Protein AF-A0A534KCG0-F1 (afdb_monomer)

Nearest PDB structures (foldseek):
  4yu5-assembly1_A  TM=6.514E-01  e=1.335E-07  Bacillus cereus biovar anthracis str. CI
  4yu5-assembly2_B  TM=6.508E-01  e=2.393E-07  Bacillus cereus biovar anthracis str. CI
  4yu6-assembly1_A  TM=6.504E-01  e=4.047E-07  Bacillus cereus biovar anthracis str. CI
  4yu6-assembly2_B  TM=6.531E-01  e=4.822E-07  Bacillus cereus biovar anthracis str. CI
  1umi-assembly1_A  TM=5.447E-01  e=2.642E-04  Mus musculus

Foldseek 3Di:
DDKDKDWADDDDPFQKTKIKIKDKAAFPRQLLLLALLCCQQAVDQFRFAQFPRGRHGQPHPNPQWQALSSLLSLVVVLCCQAAVPDPDFHQDAPQKGWHDDPPQCCDVVDRSVSSPVQKDPRHGDGSPRRDMIMGMDMTMIHGDDPDDDHDHRRVSSVQSSQRRLWGKAKDDFQNDQDDGPNSHHQKDCDQQKDKDWDQQDDPPRDPGGIWIDRDDPVVLWHDAQGKGKIKTASDPPPDDPDRFFDALQSFPFKKKKKKKAFDDPDPQKFKFKWKAWDDPSPDTDTFDQPPDSTDDHDDVSDMDMGMTGPNVQRSITMMIMMIIGHHRDDIDNGMIIHTMMMTGRD

Mean predicted aligned error: 8.35 Å

pLDDT: mean 83.17, std 14.71, range [37.91, 97.88]

Radius of gyration: 23.87 Å; Cα contacts (8 Å, |Δi|>4): 812; chains: 1; bounding box: 57×49×67 Å

Sequence (346 aa):
MVVTTDYELFGTSDLNGGGHVTWTLTGAKAADLRAKILHMFDEYPTIPRGFLFQGQLTAANQDGVLESVEGVRYTDLLENVLERPGGAEGTIAQYMELYPFDLREKNAADPGLGFERSTSGLANTNVSTSADVEIRFLFEANTTTRNARVSLSTLALAQSLHRLFSYDAIQSPTLTPSGPYPGSWPFLIEGGWHNITTNSCPPGAPSPCAVLWAGNDATGRYANNTVAATRTIADPAFATPAYIPFDLRFASDVWATFNYTGQVADAGDRLHLQIAHAPAFTDWTNLSFGASVDLSPTAPGVWSTATVNLSGYLGDRVRLRLNFTSNAAGSARGFYIRDFALHAPS

Structure (mmCIF, N/CA/C/O backbone):
data_AF-A0A534KCG0-F1
#
_entry.id   AF-A0A534KCG0-F1
#
loop_
_atom_site.group_PDB
_atom_site.id
_atom_site.type_symbol
_atom_site.label_atom_id
_atom_site.label_alt_id
_atom_site.label_comp_id
_atom_site.label_asym_id
_atom_site.label_entity_id
_atom_site.label_seq_id
_atom_site.pdbx_PDB_ins_code
_atom_site.Cartn_x
_atom_site.Cartn_y
_atom_site.Cartn_z
_atom_site.occupancy
_atom_site.B_iso_or_equiv
_atom_site.auth_seq_id
_atom_site.auth_comp_id
_atom_site.auth_asym_id
_atom_site.auth_atom_id
_atom_site.pdbx_PDB_model_num
ATOM 1 N N . MET A 1 1 ? -22.407 -3.214 9.705 1.00 79.94 1 MET A N 1
ATOM 2 C CA . MET A 1 1 ? -21.822 -2.048 10.383 1.00 79.94 1 MET A CA 1
ATOM 3 C C . MET A 1 1 ? -22.879 -0.985 10.445 1.00 79.94 1 MET A C 1
ATOM 5 O O . MET A 1 1 ? -23.400 -0.603 9.401 1.00 79.94 1 MET A O 1
ATOM 9 N N . VAL A 1 2 ? -23.181 -0.578 11.662 1.00 78.75 2 VAL A N 1
ATOM 10 C CA . VAL A 1 2 ? -24.026 0.557 11.990 1.00 78.75 2 VAL A CA 1
ATOM 11 C C . VAL A 1 2 ? -23.118 1.560 12.690 1.00 78.75 2 VAL A C 1
ATOM 13 O O . VAL A 1 2 ? -22.312 1.164 13.529 1.00 78.75 2 VAL A O 1
ATOM 16 N N . VAL A 1 3 ? -23.202 2.827 12.293 1.00 72.81 3 VAL A N 1
ATOM 17 C CA . VAL A 1 3 ? -22.533 3.929 12.990 1.00 72.81 3 VAL A CA 1
ATOM 18 C C . VAL A 1 3 ? -23.633 4.790 13.576 1.00 72.81 3 VAL A C 1
ATOM 20 O O . VAL A 1 3 ? -24.454 5.324 12.826 1.00 72.81 3 VAL A O 1
ATOM 23 N N . THR A 1 4 ? -23.671 4.886 14.897 1.00 73.50 4 THR A N 1
ATOM 24 C CA . THR A 1 4 ? -24.577 5.777 15.617 1.00 73.50 4 THR A CA 1
ATOM 25 C C . THR A 1 4 ? -23.770 6.898 16.237 1.00 73.50 4 THR A C 1
ATOM 27 O O . THR A 1 4 ? -22.718 6.666 16.826 1.00 73.50 4 THR A O 1
ATOM 30 N N . THR A 1 5 ? -24.266 8.116 16.092 1.00 65.81 5 THR A N 1
ATOM 31 C CA . THR A 1 5 ? -23.696 9.303 16.720 1.00 65.81 5 THR A CA 1
ATOM 32 C C . THR A 1 5 ? -24.809 10.031 17.432 1.00 65.81 5 THR A C 1
ATOM 34 O O . THR A 1 5 ? -25.850 10.273 16.810 1.00 65.81 5 THR A O 1
ATOM 37 N N . ASP A 1 6 ? -24.591 10.422 18.674 1.00 65.44 6 ASP A N 1
ATOM 38 C CA . ASP A 1 6 ? -25.364 11.494 19.276 1.00 65.44 6 ASP A CA 1
ATOM 39 C C . ASP A 1 6 ? -24.510 12.763 19.358 1.00 65.44 6 ASP A C 1
ATOM 41 O O . ASP A 1 6 ? -23.284 12.749 19.232 1.00 65.44 6 ASP A O 1
ATOM 45 N N . TYR A 1 7 ? -25.194 13.891 19.462 1.00 56.88 7 TYR A N 1
ATOM 46 C CA . TYR A 1 7 ? -24.554 15.176 19.656 1.00 56.88 7 TYR A CA 1
ATOM 47 C C . TYR A 1 7 ? -25.362 15.944 20.686 1.00 56.88 7 TYR A C 1
ATOM 49 O O . TYR A 1 7 ? -26.549 16.219 20.486 1.00 56.88 7 TYR A O 1
ATOM 57 N N . GLU A 1 8 ? -24.704 16.272 21.786 1.00 58.03 8 GLU A N 1
ATOM 58 C CA . GLU A 1 8 ? -25.230 17.079 22.867 1.00 58.03 8 GLU A CA 1
ATOM 59 C C . GLU A 1 8 ? -24.631 18.487 22.762 1.00 58.03 8 GLU A C 1
ATOM 61 O O . GLU A 1 8 ? -23.435 18.717 22.951 1.00 58.03 8 GLU A O 1
ATOM 66 N N . LEU A 1 9 ? -25.485 19.457 22.429 1.00 53.88 9 LEU A N 1
ATOM 67 C CA . LEU A 1 9 ? -25.125 20.873 22.427 1.00 53.88 9 LEU A CA 1
ATOM 68 C C . LEU A 1 9 ? -25.026 21.383 23.865 1.00 53.88 9 LEU A C 1
ATOM 70 O O . LEU A 1 9 ? -26.029 21.410 24.587 1.00 53.88 9 LEU A O 1
ATOM 74 N N . PHE A 1 10 ? -23.852 21.873 24.259 1.00 51.41 10 PHE A N 1
ATOM 75 C CA . PHE A 1 10 ? -23.677 22.547 25.540 1.00 51.41 10 PHE A CA 1
ATOM 76 C C . PHE A 1 10 ? -23.929 24.053 25.374 1.00 51.41 10 PHE A C 1
ATOM 78 O O . PHE A 1 10 ? -23.010 24.856 25.264 1.00 51.41 10 PHE A O 1
ATOM 85 N N . GLY A 1 11 ? -25.206 24.448 25.388 1.00 44.19 11 GLY A N 1
ATOM 86 C CA . GLY A 1 11 ? -25.622 25.852 25.520 1.00 44.19 11 GLY A CA 1
ATOM 87 C C . GLY A 1 11 ? -26.381 26.434 24.323 1.00 44.19 11 GLY A C 1
ATOM 88 O O . GLY A 1 11 ? -26.399 25.893 23.225 1.00 44.19 11 GLY A O 1
ATOM 89 N N . THR A 1 12 ? -27.066 27.557 24.555 1.00 44.19 12 THR A N 1
ATOM 90 C CA . THR A 1 12 ? -27.898 28.254 23.553 1.00 44.19 12 THR A CA 1
ATOM 91 C C . THR A 1 12 ? -27.138 29.322 22.758 1.00 44.19 12 THR A C 1
ATOM 93 O O . THR A 1 12 ? -27.709 29.903 21.834 1.00 44.19 12 THR A O 1
ATOM 96 N N . SER A 1 13 ? -25.875 29.599 23.108 1.00 47.66 13 SER A N 1
ATOM 97 C CA . SER A 1 13 ? -25.051 30.666 22.518 1.00 47.66 13 SER A CA 1
ATOM 98 C C . SER A 1 13 ? -23.734 30.200 21.893 1.00 47.66 13 SER A C 1
ATOM 100 O O . SER A 1 13 ? -23.220 30.913 21.035 1.00 47.66 13 SER A O 1
ATOM 102 N N . ASP A 1 14 ? -23.223 29.027 22.275 1.00 53.22 14 ASP A N 1
ATOM 103 C CA . ASP A 1 14 ? -21.957 28.481 21.780 1.00 53.22 14 ASP A CA 1
ATOM 104 C C . ASP A 1 14 ? -22.217 27.213 20.957 1.00 53.22 14 ASP A C 1
ATOM 106 O O . ASP A 1 14 ? -23.023 26.367 21.332 1.00 53.22 14 ASP A O 1
ATOM 110 N N . LEU A 1 15 ? -21.533 27.081 19.817 1.00 54.88 15 LEU A N 1
ATOM 111 C CA . LEU A 1 15 ? -21.606 25.906 18.933 1.00 54.88 15 LEU A CA 1
ATOM 112 C C . LEU A 1 15 ? -20.619 24.803 19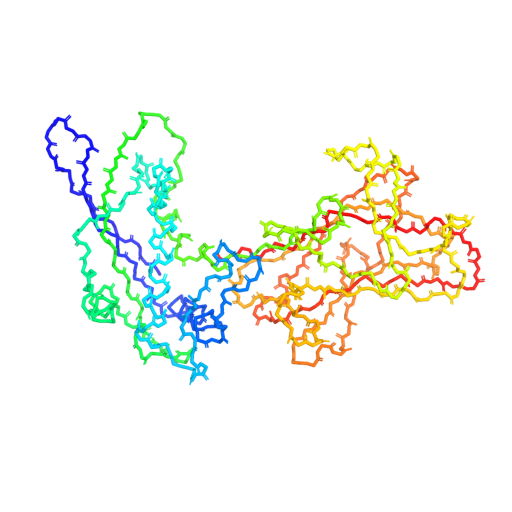.360 1.00 54.88 15 LEU A C 1
ATOM 114 O O . LEU A 1 15 ? -20.213 23.970 18.551 1.00 54.88 15 LEU A O 1
ATOM 118 N N . ASN A 1 16 ? -20.225 24.836 20.632 1.00 63.69 16 ASN A N 1
ATOM 119 C CA . ASN A 1 16 ? -19.383 23.835 21.261 1.00 63.69 16 ASN A CA 1
ATOM 120 C C . ASN A 1 16 ? -20.300 22.795 21.908 1.00 63.69 16 ASN A C 1
ATOM 122 O O . ASN A 1 16 ? -21.212 23.126 22.668 1.00 63.69 16 ASN A O 1
ATOM 126 N N . GLY A 1 17 ? -20.074 21.533 21.581 1.00 68.12 17 GLY A N 1
ATOM 127 C CA . GLY A 1 17 ? -20.836 20.415 22.119 1.00 68.12 17 GLY A CA 1
ATOM 128 C C . GLY A 1 17 ? -19.936 19.226 22.390 1.00 68.12 17 GLY A C 1
ATOM 129 O O . GLY A 1 17 ? -18.749 19.245 22.070 1.00 68.12 17 GLY A O 1
ATOM 130 N N . GLY A 1 18 ? -20.519 18.187 22.961 1.00 73.44 18 GLY A N 1
ATOM 131 C CA . GLY A 1 18 ? -19.892 16.880 23.068 1.00 73.44 18 GLY A CA 1
ATOM 132 C C . GLY A 1 18 ? -20.811 15.820 22.497 1.00 73.44 18 GLY A C 1
ATOM 133 O O . GLY A 1 18 ? -21.974 16.076 22.196 1.00 73.44 18 GLY A O 1
ATOM 134 N N . GLY A 1 19 ? -20.296 14.623 22.312 1.00 75.69 19 GLY A N 1
ATOM 135 C CA . GLY A 1 19 ? -21.110 13.515 21.855 1.00 75.69 19 GLY A CA 1
ATOM 136 C C . GLY A 1 19 ? -20.382 12.202 21.990 1.00 75.69 19 GLY A C 1
ATOM 137 O O . GLY A 1 19 ? -19.209 12.144 22.373 1.00 75.69 19 GLY A O 1
ATOM 138 N N . HIS A 1 20 ? -21.095 11.144 21.650 1.00 79.00 20 HIS A N 1
ATOM 139 C CA . HIS A 1 20 ? -20.546 9.826 21.478 1.00 79.00 20 HIS A CA 1
ATOM 140 C C . HIS A 1 20 ? -20.737 9.358 20.043 1.00 79.00 20 HIS A C 1
ATOM 142 O O . HIS A 1 20 ? -21.737 9.610 19.369 1.00 79.00 20 HIS A O 1
ATOM 148 N N . VAL A 1 21 ? -19.760 8.600 19.576 1.00 81.31 21 VAL A N 1
ATOM 149 C CA . VAL A 1 21 ? -19.874 7.788 18.377 1.00 81.31 21 VAL A CA 1
ATOM 150 C C . VAL A 1 21 ? -19.713 6.335 18.786 1.00 81.31 21 VAL A C 1
ATOM 152 O O . VAL A 1 21 ? -18.786 5.966 19.504 1.00 81.31 21 VAL A O 1
ATOM 155 N N . THR A 1 22 ? -20.659 5.513 18.352 1.00 85.25 22 THR A N 1
ATOM 156 C CA . THR A 1 22 ? -20.621 4.066 18.525 1.00 85.25 22 THR A CA 1
ATOM 157 C C . THR A 1 22 ? -20.595 3.404 17.160 1.00 85.25 22 THR A C 1
ATOM 159 O O . THR A 1 22 ? -21.444 3.655 16.300 1.00 85.25 22 THR A O 1
ATOM 162 N N . TRP A 1 23 ? -19.612 2.535 16.967 1.00 89.69 23 TRP A N 1
ATOM 163 C CA . TRP A 1 23 ? -19.545 1.640 15.826 1.00 89.69 23 TRP A CA 1
ATOM 164 C C . TRP A 1 23 ? -19.932 0.244 16.269 1.00 89.69 23 TRP A C 1
ATOM 166 O O . TRP A 1 23 ? -19.260 -0.335 17.114 1.00 89.69 23 TRP A O 1
ATOM 176 N N . THR A 1 24 ? -20.958 -0.318 15.638 1.00 91.56 24 THR A N 1
ATOM 177 C CA . THR A 1 24 ? -21.351 -1.716 15.827 1.00 91.56 24 THR A CA 1
ATOM 178 C C . THR A 1 24 ? -21.098 -2.476 14.528 1.00 91.56 24 THR A C 1
ATOM 180 O O . THR A 1 24 ? -21.757 -2.254 13.501 1.00 91.56 24 THR A O 1
ATOM 183 N N . LEU A 1 25 ? -20.116 -3.375 14.538 1.00 93.31 25 LEU A N 1
ATOM 184 C CA . LEU A 1 25 ? -19.751 -4.241 13.423 1.00 93.31 25 LEU A CA 1
ATOM 185 C C . LEU A 1 25 ? -20.196 -5.668 13.729 1.00 93.31 25 LEU A C 1
ATOM 187 O O . LEU A 1 25 ? -20.050 -6.149 14.844 1.00 93.31 25 LEU A O 1
ATOM 191 N N . THR A 1 26 ? -20.708 -6.355 12.711 1.00 93.69 26 THR A N 1
ATOM 192 C CA . THR A 1 26 ? -21.215 -7.722 12.843 1.00 93.69 26 THR A CA 1
ATOM 193 C C . THR A 1 26 ? -20.671 -8.610 11.732 1.00 93.69 26 THR A C 1
ATOM 195 O O . THR A 1 26 ? -20.301 -8.120 10.651 1.00 93.69 26 THR A O 1
ATOM 198 N N . GLY A 1 27 ? -20.605 -9.917 11.997 1.00 93.62 27 GLY A N 1
ATOM 199 C CA . GLY A 1 27 ? -20.173 -10.932 11.032 1.00 93.62 27 GLY A CA 1
ATOM 200 C C . GLY A 1 27 ? -18.822 -10.615 10.379 1.00 93.62 27 GLY A C 1
ATOM 201 O O . GLY A 1 27 ? -17.848 -10.297 11.058 1.00 93.62 27 GLY A O 1
ATOM 202 N N . ALA A 1 28 ? -18.766 -10.653 9.043 1.00 92.00 28 ALA A N 1
ATOM 203 C CA . ALA A 1 28 ? -17.527 -10.454 8.283 1.00 92.00 28 ALA A CA 1
ATOM 204 C C . ALA A 1 28 ? -16.848 -9.094 8.531 1.00 92.00 28 ALA A C 1
ATOM 206 O O . ALA A 1 28 ? -15.630 -9.008 8.465 1.00 92.00 28 ALA A O 1
ATOM 207 N N . LYS A 1 29 ? -17.609 -8.038 8.854 1.00 91.88 29 LYS A N 1
ATOM 208 C CA . LYS A 1 29 ? -17.031 -6.711 9.137 1.00 91.88 29 LYS A CA 1
ATOM 209 C C . LYS A 1 29 ? -16.344 -6.662 10.503 1.00 91.88 29 LYS A C 1
ATOM 211 O O . LYS A 1 29 ? -15.319 -6.009 10.643 1.00 91.88 29 LYS A O 1
ATOM 216 N N . ALA A 1 30 ? -16.908 -7.356 11.494 1.00 93.94 30 ALA A N 1
ATOM 217 C CA . ALA A 1 30 ? -16.276 -7.516 12.802 1.00 93.94 30 ALA A CA 1
ATOM 218 C C . ALA A 1 30 ? -15.000 -8.361 12.687 1.00 93.94 30 ALA A C 1
ATOM 220 O O . ALA A 1 30 ? -13.969 -7.997 13.244 1.00 93.94 30 ALA A O 1
ATOM 221 N N . ALA A 1 31 ? -15.064 -9.450 11.912 1.00 93.81 31 ALA A N 1
ATOM 222 C CA . ALA A 1 31 ? -13.912 -10.302 11.638 1.00 93.81 31 ALA A CA 1
ATOM 223 C C . ALA A 1 31 ? -12.785 -9.548 10.906 1.00 93.81 31 ALA A C 1
ATOM 225 O O . ALA A 1 31 ? -11.640 -9.643 11.332 1.00 93.81 31 ALA A O 1
ATOM 226 N N . ASP A 1 32 ? -13.106 -8.761 9.870 1.00 93.06 32 ASP A N 1
ATOM 227 C CA . ASP A 1 32 ? -12.130 -7.947 9.127 1.00 93.06 32 ASP A CA 1
ATOM 228 C C . ASP A 1 32 ? -11.422 -6.931 10.030 1.00 93.06 32 ASP A C 1
ATOM 230 O O . ASP A 1 32 ? -10.194 -6.900 10.084 1.00 93.06 32 ASP A O 1
ATOM 234 N N . LEU A 1 33 ? -12.183 -6.139 10.796 1.00 94.06 33 LEU A N 1
ATOM 235 C CA . LEU A 1 33 ? -11.591 -5.147 11.691 1.00 94.06 33 LEU A CA 1
ATOM 236 C C . LEU A 1 33 ? -10.700 -5.809 12.749 1.00 94.06 33 LEU A C 1
ATOM 238 O O . LEU A 1 33 ? -9.575 -5.365 12.960 1.00 94.06 33 LEU A O 1
ATOM 242 N N . ARG A 1 34 ? -11.168 -6.895 13.376 1.00 94.88 34 ARG A N 1
ATOM 243 C CA . ARG A 1 34 ? -10.378 -7.637 14.365 1.00 94.88 34 ARG A CA 1
ATOM 244 C C . ARG A 1 34 ? -9.096 -8.196 13.759 1.00 94.88 34 ARG A C 1
ATOM 246 O O . ARG A 1 34 ? -8.044 -8.062 14.371 1.00 94.88 34 ARG A O 1
ATOM 253 N N . ALA A 1 35 ? -9.171 -8.785 12.565 1.00 94.38 35 ALA A N 1
ATOM 254 C CA . ALA A 1 35 ? -8.000 -9.305 11.872 1.00 94.38 35 ALA A CA 1
ATOM 255 C C . ALA A 1 35 ? -6.992 -8.191 11.568 1.00 94.38 35 ALA A C 1
ATOM 257 O O . ALA A 1 35 ? -5.809 -8.366 11.831 1.00 94.38 35 ALA A O 1
ATOM 258 N N . LYS A 1 36 ? -7.443 -7.019 11.104 1.00 95.31 36 LYS A N 1
ATOM 259 C CA . LYS A 1 36 ? -6.570 -5.854 10.886 1.00 95.31 36 LYS A CA 1
ATOM 260 C C . LYS A 1 36 ? -5.925 -5.366 12.184 1.00 95.31 36 LYS A C 1
ATOM 262 O O . LYS A 1 36 ? -4.725 -5.110 12.201 1.00 95.31 36 LYS A O 1
ATOM 267 N N . ILE A 1 37 ? -6.682 -5.263 13.278 1.00 95.38 37 ILE A N 1
ATOM 268 C CA . ILE A 1 37 ? -6.119 -4.856 14.573 1.00 95.38 37 ILE A CA 1
ATOM 269 C C . ILE A 1 37 ? -5.074 -5.878 15.027 1.00 95.38 37 ILE A C 1
ATOM 271 O O . ILE A 1 37 ? -3.940 -5.500 15.282 1.00 95.38 37 ILE A O 1
ATOM 275 N N . LEU A 1 38 ? -5.405 -7.166 15.045 1.00 94.88 38 LEU A N 1
ATOM 276 C CA . LEU A 1 38 ? -4.485 -8.219 15.473 1.00 94.88 38 LEU A CA 1
ATOM 277 C C . LEU A 1 38 ? -3.230 -8.264 14.585 1.00 94.88 38 LEU A C 1
ATOM 279 O O . LEU A 1 38 ? -2.114 -8.144 15.074 1.00 94.88 38 LEU A O 1
ATOM 283 N N . HIS A 1 39 ? -3.384 -8.311 13.261 1.00 93.06 39 HIS A N 1
ATOM 284 C CA . HIS A 1 39 ? -2.240 -8.335 12.347 1.00 93.06 39 HIS A CA 1
ATOM 285 C C . HIS A 1 39 ? -1.332 -7.109 12.478 1.00 93.06 39 HIS A C 1
ATOM 287 O O . HIS A 1 39 ? -0.143 -7.226 12.205 1.00 93.06 39 HIS A O 1
ATOM 293 N N . MET A 1 40 ? -1.858 -5.937 12.847 1.00 93.56 40 MET A N 1
ATOM 294 C CA . MET A 1 40 ? -1.040 -4.740 13.052 1.00 93.56 40 MET A CA 1
ATOM 295 C C . MET A 1 40 ? -0.421 -4.697 14.449 1.00 93.56 40 MET A C 1
ATOM 297 O O . MET A 1 40 ? 0.755 -4.366 14.571 1.00 93.56 40 MET A O 1
ATOM 301 N N . PHE A 1 41 ? -1.207 -4.982 15.488 1.00 94.06 41 PHE A N 1
ATOM 302 C CA . PHE A 1 41 ? -0.839 -4.678 16.867 1.00 94.06 41 PHE A CA 1
ATOM 303 C C . PHE A 1 41 ? -0.256 -5.860 17.647 1.00 94.06 41 PHE A C 1
ATOM 305 O O . PHE A 1 41 ? 0.526 -5.601 18.553 1.00 94.06 41 PHE A O 1
ATOM 312 N N . ASP A 1 42 ? -0.547 -7.100 17.246 1.00 92.69 42 ASP A N 1
ATOM 313 C CA . ASP A 1 42 ? 0.017 -8.331 17.826 1.00 92.69 42 ASP A CA 1
ATOM 314 C C . ASP A 1 42 ? 1.223 -8.856 17.016 1.00 92.69 42 ASP A C 1
ATOM 316 O O . ASP A 1 42 ? 2.227 -9.280 17.582 1.00 92.69 42 ASP A O 1
ATOM 320 N N . GLU A 1 43 ? 1.213 -8.771 15.675 1.00 90.06 43 GLU A N 1
ATOM 321 C CA . GLU A 1 43 ? 2.332 -9.314 14.877 1.00 90.06 43 GLU A CA 1
ATOM 322 C C . GLU A 1 43 ? 3.548 -8.374 14.783 1.00 90.06 43 GLU A C 1
ATOM 324 O O . GLU A 1 43 ? 4.702 -8.825 14.812 1.00 90.06 43 GLU A O 1
ATOM 329 N N . TYR A 1 44 ? 3.318 -7.068 14.607 1.00 89.00 44 TYR A N 1
ATOM 330 C CA . TYR A 1 44 ? 4.389 -6.098 14.374 1.00 89.00 44 TYR A CA 1
ATOM 331 C C . TYR A 1 44 ? 4.765 -5.389 15.667 1.00 89.00 44 TYR A C 1
ATOM 333 O O . TYR A 1 44 ? 3.886 -4.752 16.215 1.00 89.00 44 TYR A O 1
ATOM 341 N N . PRO A 1 45 ? 6.038 -5.353 16.109 1.00 87.50 45 PRO A N 1
ATOM 342 C CA . PRO A 1 45 ? 6.464 -4.595 17.302 1.00 87.50 45 PRO A CA 1
ATOM 343 C C . PRO A 1 45 ? 6.369 -3.071 17.145 1.00 87.50 45 PRO A C 1
ATOM 345 O O . PRO A 1 45 ? 6.250 -2.328 18.122 1.00 87.50 45 PRO A O 1
ATOM 348 N N . THR A 1 46 ? 6.428 -2.598 15.903 1.00 87.56 46 THR A N 1
ATOM 349 C CA . THR A 1 46 ? 6.224 -1.202 15.521 1.00 87.56 46 THR A CA 1
ATOM 350 C C . THR A 1 46 ? 5.432 -1.155 14.229 1.00 87.56 46 THR A C 1
ATOM 352 O O . THR A 1 46 ? 5.698 -1.962 13.336 1.00 87.56 46 THR A O 1
ATOM 355 N N . ILE A 1 47 ? 4.550 -0.168 14.082 1.00 87.56 47 ILE A N 1
ATOM 356 C CA . ILE A 1 47 ? 3.784 0.037 12.851 1.00 87.56 47 ILE A CA 1
ATOM 357 C C . ILE A 1 47 ? 4.755 0.176 11.663 1.00 87.56 47 ILE A C 1
ATOM 359 O O . ILE A 1 47 ? 5.627 1.055 11.702 1.00 87.56 47 ILE A O 1
ATOM 363 N N . PRO A 1 48 ? 4.642 -0.662 10.614 1.00 82.12 48 PRO A N 1
ATOM 364 C CA . PRO A 1 48 ? 5.572 -0.636 9.489 1.00 82.12 48 PRO A CA 1
ATOM 365 C C . PRO A 1 48 ? 5.557 0.692 8.725 1.00 82.12 48 PRO A C 1
ATOM 367 O O . PRO A 1 48 ? 4.579 1.444 8.750 1.00 82.12 48 PRO A O 1
ATOM 370 N N . ARG A 1 49 ? 6.635 0.979 7.986 1.00 79.06 49 ARG A N 1
ATOM 371 C CA . ARG A 1 49 ? 6.656 2.125 7.065 1.00 79.06 49 ARG A CA 1
ATOM 372 C C . ARG A 1 49 ? 5.592 1.999 5.988 1.00 79.06 49 ARG A C 1
ATOM 374 O O . ARG A 1 49 ? 5.400 0.920 5.441 1.00 79.06 49 ARG A O 1
ATOM 381 N N . GLY A 1 50 ? 4.984 3.131 5.647 1.00 77.44 50 GLY A N 1
ATOM 382 C CA . GLY A 1 50 ? 3.912 3.239 4.656 1.00 77.44 50 GLY A CA 1
ATOM 383 C C . GLY A 1 50 ? 2.505 3.295 5.252 1.00 77.44 50 GLY A C 1
ATOM 384 O O . GLY A 1 50 ? 1.570 3.699 4.570 1.00 77.44 50 GLY A O 1
ATOM 385 N N . PHE A 1 51 ? 2.353 2.988 6.541 1.00 85.31 51 PHE A N 1
ATOM 386 C CA . PHE A 1 51 ? 1.125 3.261 7.289 1.00 85.31 51 PHE A CA 1
ATOM 387 C C . PHE A 1 51 ? 1.160 4.652 7.939 1.00 85.31 51 PHE A C 1
ATOM 389 O O . PHE A 1 51 ? 2.229 5.206 8.214 1.00 85.31 51 PHE A O 1
ATOM 396 N N . LEU A 1 52 ? -0.020 5.199 8.248 1.00 84.44 52 LEU A N 1
ATOM 397 C CA . LEU A 1 52 ? -0.195 6.558 8.782 1.00 84.44 52 LEU A CA 1
ATOM 398 C C . LEU A 1 52 ? 0.640 6.847 10.045 1.00 84.44 52 LEU A C 1
ATOM 400 O O . LEU A 1 52 ? 1.209 7.928 10.178 1.00 84.44 52 LEU A O 1
ATOM 404 N N . PHE A 1 53 ? 0.727 5.879 10.960 1.00 86.25 53 PHE A N 1
ATOM 405 C CA . PHE A 1 53 ? 1.422 6.005 12.248 1.00 86.25 53 PHE A CA 1
ATOM 406 C C . PHE A 1 53 ? 2.717 5.193 12.306 1.00 86.25 53 PHE A C 1
ATOM 408 O O . PHE A 1 53 ? 3.099 4.683 13.357 1.00 86.25 53 PHE A O 1
ATOM 415 N N . GLN A 1 54 ? 3.390 5.043 11.170 1.00 83.69 54 GLN A N 1
ATOM 416 C CA . GLN A 1 54 ? 4.642 4.302 11.078 1.00 83.69 54 GLN A CA 1
ATOM 417 C C . GLN A 1 54 ? 5.663 4.630 12.187 1.00 83.69 54 GLN A C 1
ATOM 419 O O . GLN A 1 54 ? 5.855 5.784 12.576 1.00 83.69 54 GLN A O 1
ATOM 424 N N . GLY A 1 55 ? 6.353 3.600 12.675 1.00 82.00 55 GLY A N 1
ATOM 425 C CA . GLY A 1 55 ? 7.347 3.686 13.746 1.00 82.00 55 GLY A CA 1
ATOM 426 C C . GLY A 1 55 ? 6.769 3.763 15.163 1.00 82.00 55 GLY A C 1
ATOM 427 O O . GLY A 1 55 ? 7.535 3.638 16.117 1.00 82.00 55 GLY A O 1
ATOM 428 N N . GLN A 1 56 ? 5.453 3.932 15.330 1.00 87.75 56 GLN A N 1
ATOM 429 C CA . GLN A 1 56 ? 4.813 3.844 16.645 1.00 87.75 56 GLN A CA 1
ATOM 430 C C . GLN A 1 56 ? 4.844 2.408 17.173 1.00 87.75 56 GLN A C 1
ATOM 432 O O . GLN A 1 56 ? 4.698 1.457 16.407 1.00 87.75 56 GLN A O 1
ATOM 437 N N . LEU A 1 57 ? 5.021 2.259 18.486 1.00 90.00 57 LEU A N 1
ATOM 438 C CA . LEU A 1 57 ? 4.980 0.964 19.165 1.00 90.00 57 LEU A CA 1
ATOM 439 C C . LEU A 1 57 ? 3.541 0.448 19.256 1.00 90.00 57 LEU A C 1
ATOM 441 O O . LEU A 1 57 ? 2.612 1.204 19.532 1.00 90.00 57 LEU A O 1
ATOM 445 N N . THR A 1 58 ? 3.385 -0.855 19.085 1.00 89.19 58 THR A N 1
ATOM 446 C CA . THR A 1 58 ? 2.090 -1.557 19.052 1.00 89.19 58 THR A CA 1
ATOM 447 C C . THR A 1 58 ? 1.803 -2.387 20.300 1.00 89.19 58 THR A C 1
ATOM 449 O O . THR A 1 58 ? 0.657 -2.756 20.516 1.00 89.19 58 THR A O 1
ATOM 452 N N . ALA A 1 59 ? 2.829 -2.624 21.126 1.00 88.69 59 ALA A N 1
ATOM 453 C CA . ALA A 1 59 ? 2.819 -3.563 22.251 1.00 88.69 59 ALA A CA 1
ATOM 454 C C . ALA A 1 59 ? 2.703 -5.056 21.876 1.00 88.69 59 ALA A C 1
ATOM 456 O O . ALA A 1 59 ? 2.470 -5.860 22.769 1.00 88.69 59 ALA A O 1
ATOM 457 N N . ALA A 1 60 ? 2.959 -5.401 20.611 1.00 89.06 60 ALA A N 1
ATOM 458 C CA . ALA A 1 60 ? 2.949 -6.769 20.096 1.00 89.06 60 ALA A CA 1
ATOM 459 C C . ALA A 1 60 ? 3.690 -7.783 20.971 1.00 89.06 60 ALA A C 1
ATOM 461 O O . ALA A 1 60 ? 4.868 -7.584 21.307 1.00 89.06 60 ALA A O 1
ATOM 462 N N . ASN A 1 61 ? 3.024 -8.905 21.238 1.00 91.00 61 ASN A N 1
ATOM 463 C CA . ASN A 1 61 ? 3.594 -10.054 21.935 1.00 91.00 61 ASN A CA 1
ATOM 464 C C . ASN A 1 61 ? 3.639 -11.339 21.062 1.00 91.00 61 ASN A C 1
ATOM 466 O O . ASN A 1 61 ? 4.375 -12.268 21.407 1.00 91.00 61 ASN A O 1
ATOM 470 N N . GLN A 1 62 ? 2.965 -11.340 19.902 1.00 92.31 62 GLN A N 1
ATOM 471 C CA . GLN A 1 62 ? 2.904 -12.415 18.903 1.00 92.31 62 GLN A CA 1
ATOM 472 C C . GLN A 1 62 ? 2.243 -13.710 19.396 1.00 92.31 62 GLN A C 1
ATOM 474 O O . GLN A 1 62 ? 2.618 -14.805 18.957 1.00 92.31 62 GLN A O 1
ATOM 479 N N . ASP A 1 63 ? 1.277 -13.617 20.305 1.00 94.00 63 ASP A N 1
ATOM 480 C CA . ASP A 1 63 ? 0.554 -14.776 20.833 1.00 94.00 63 ASP A CA 1
ATOM 481 C C . ASP A 1 63 ? -0.719 -15.127 20.034 1.00 94.00 63 ASP A C 1
ATOM 483 O O . ASP A 1 63 ? -1.307 -16.199 20.232 1.00 94.00 63 ASP A O 1
ATOM 487 N N . GLY A 1 64 ? -1.104 -14.282 19.070 1.00 93.69 64 GLY A N 1
ATOM 488 C CA . GLY A 1 64 ? -2.276 -14.485 18.222 1.00 93.69 64 GLY A CA 1
ATOM 489 C C . GLY A 1 64 ? -3.604 -14.152 18.905 1.00 93.69 64 GLY A C 1
ATOM 490 O O . GLY A 1 64 ? -4.663 -14.569 18.412 1.00 93.69 64 GLY A O 1
ATOM 491 N N . VAL A 1 65 ? -3.572 -13.431 20.023 1.00 95.38 65 VAL A N 1
ATOM 492 C CA . VAL A 1 65 ? -4.720 -12.955 20.790 1.00 95.38 65 VAL A CA 1
ATOM 493 C C . VAL A 1 65 ? -4.585 -11.447 20.978 1.00 95.38 65 VAL A C 1
ATOM 495 O O . VAL A 1 65 ? -3.582 -10.954 21.451 1.00 95.38 65 VAL A O 1
ATOM 498 N N . LEU A 1 66 ? -5.640 -10.704 20.649 1.00 93.75 66 LEU A N 1
ATOM 499 C CA . LEU A 1 66 ? -5.694 -9.265 20.865 1.00 93.75 66 LEU A CA 1
ATOM 500 C C . LEU A 1 66 ? -5.838 -8.966 22.361 1.00 93.75 66 LEU A C 1
ATOM 502 O O . LEU A 1 66 ? -6.953 -8.970 22.901 1.00 93.75 66 LEU A O 1
ATOM 506 N N . GLU A 1 67 ? -4.722 -8.703 23.030 1.00 92.06 67 GLU A N 1
ATOM 507 C CA . GLU A 1 67 ? -4.711 -8.316 24.437 1.00 92.06 67 GLU A CA 1
ATOM 508 C C . GLU A 1 67 ? -5.208 -6.875 24.619 1.00 92.06 67 GLU A C 1
ATOM 510 O O . GLU A 1 67 ? -5.116 -6.023 23.730 1.00 92.06 67 GLU A O 1
ATOM 515 N N . SER A 1 68 ? -5.708 -6.556 25.816 1.00 89.69 68 SER A N 1
ATOM 516 C CA . SER A 1 68 ? -6.213 -5.211 26.117 1.00 89.69 68 SER A CA 1
ATOM 517 C C . SER A 1 68 ? -5.135 -4.133 25.919 1.00 89.69 68 SER A C 1
ATOM 519 O O . SER A 1 68 ? -5.457 -3.024 25.510 1.00 89.69 68 SER A O 1
ATOM 521 N N . VAL A 1 69 ? -3.849 -4.442 26.132 1.00 89.12 69 VAL A N 1
ATOM 522 C CA . VAL A 1 69 ? -2.742 -3.485 25.928 1.00 89.12 69 VAL A CA 1
ATOM 523 C C . VAL A 1 69 ? -2.530 -3.150 24.445 1.00 89.12 69 VAL A C 1
ATOM 525 O O . VAL A 1 69 ? -2.316 -1.986 24.104 1.00 89.12 69 VAL A O 1
ATOM 528 N N . GLU A 1 70 ? -2.625 -4.137 23.559 1.00 92.12 70 GLU A N 1
ATOM 529 C CA . GLU A 1 70 ? -2.542 -3.956 22.103 1.00 92.12 70 GLU A CA 1
ATOM 530 C C . GLU A 1 70 ? -3.781 -3.215 21.580 1.00 92.12 70 GLU A C 1
ATOM 532 O O . GLU A 1 70 ? -3.682 -2.271 20.790 1.00 92.12 70 GLU A O 1
ATOM 537 N N . GLY A 1 71 ? -4.955 -3.574 22.107 1.00 90.12 71 GLY A N 1
ATOM 538 C CA . GLY A 1 71 ? -6.219 -2.889 21.853 1.00 90.12 71 GLY A CA 1
ATOM 539 C C . GLY A 1 71 ? -6.188 -1.407 22.237 1.00 90.12 71 GLY A C 1
ATOM 540 O O . GLY A 1 71 ? -6.615 -0.565 21.444 1.00 90.12 71 GLY A O 1
ATOM 541 N N . VAL A 1 72 ? -5.602 -1.071 23.395 1.00 90.00 72 VAL A N 1
ATOM 542 C CA . VAL A 1 72 ? -5.382 0.321 23.831 1.00 90.00 72 VAL A CA 1
ATOM 543 C C . VAL A 1 72 ? -4.576 1.096 22.790 1.00 90.00 72 VAL A C 1
ATOM 545 O O . VAL A 1 72 ? -4.956 2.214 22.440 1.00 90.00 72 VAL A O 1
ATOM 548 N N . ARG A 1 73 ? -3.497 0.509 22.247 1.00 90.75 73 ARG A N 1
ATOM 549 C CA . ARG A 1 73 ? -2.667 1.162 21.217 1.00 90.75 73 ARG A CA 1
ATOM 550 C C . ARG A 1 73 ? -3.453 1.454 19.951 1.00 90.75 73 ARG A C 1
ATOM 552 O O . ARG A 1 73 ? -3.314 2.543 19.395 1.00 90.75 73 ARG A O 1
ATOM 559 N N . TYR A 1 74 ? -4.301 0.526 19.520 1.00 92.50 74 TYR A N 1
ATOM 560 C CA . TYR A 1 74 ? -5.210 0.774 18.407 1.00 92.50 74 TYR A CA 1
ATOM 561 C C . TYR A 1 74 ? -6.161 1.937 18.705 1.00 92.50 74 TYR A C 1
ATOM 563 O O . TYR A 1 74 ? -6.256 2.865 17.900 1.00 92.50 74 TYR A O 1
ATOM 571 N N . THR A 1 75 ? -6.829 1.926 19.862 1.00 88.88 75 THR A N 1
ATOM 572 C CA . THR A 1 75 ? -7.792 2.976 20.215 1.00 88.88 75 THR A CA 1
ATOM 573 C C . THR A 1 75 ? -7.140 4.347 20.382 1.00 88.88 75 THR A C 1
ATOM 575 O O . THR A 1 75 ? -7.690 5.317 19.875 1.00 88.88 75 THR A O 1
ATOM 578 N N . ASP A 1 76 ? -5.939 4.435 20.963 1.00 86.31 76 ASP A N 1
ATOM 579 C CA . ASP A 1 76 ? -5.177 5.690 21.073 1.00 86.31 76 ASP A CA 1
ATOM 580 C C . ASP A 1 76 ? -4.841 6.280 19.687 1.00 86.31 76 ASP A C 1
ATOM 582 O O . ASP A 1 76 ? -4.837 7.495 19.479 1.00 86.31 76 ASP A O 1
ATOM 586 N N . LEU A 1 77 ? -4.542 5.428 18.701 1.00 88.56 77 LEU A N 1
ATOM 587 C CA . LEU A 1 77 ? -4.261 5.878 17.337 1.00 88.56 77 LEU A CA 1
ATOM 588 C C . LEU A 1 77 ? -5.533 6.222 16.559 1.00 88.56 77 LEU A C 1
ATOM 590 O O . LEU A 1 77 ? -5.531 7.185 15.791 1.00 88.56 77 LEU A O 1
ATOM 594 N N . LEU A 1 78 ? -6.620 5.480 16.767 1.00 88.00 78 LEU A N 1
ATOM 595 C CA . LEU A 1 78 ? -7.932 5.805 16.211 1.00 88.00 78 LEU A CA 1
ATOM 596 C C . LEU A 1 78 ? -8.421 7.171 16.714 1.00 88.00 78 LEU A C 1
ATOM 598 O O . LEU A 1 78 ? -8.922 7.970 15.928 1.00 88.00 78 LEU A O 1
ATOM 602 N N . GLU A 1 79 ? -8.191 7.493 17.982 1.00 82.06 79 GLU A N 1
ATOM 603 C CA . GLU A 1 79 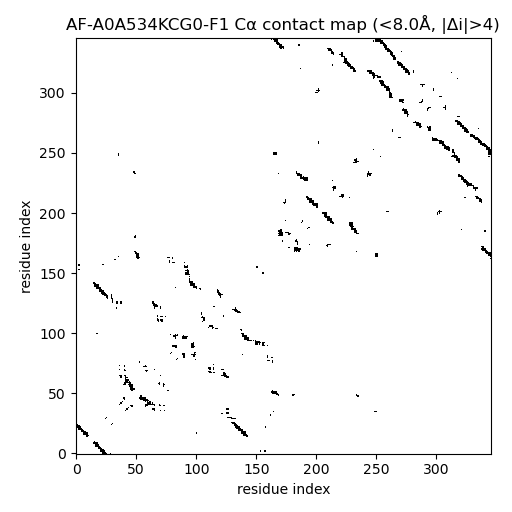? -8.443 8.830 18.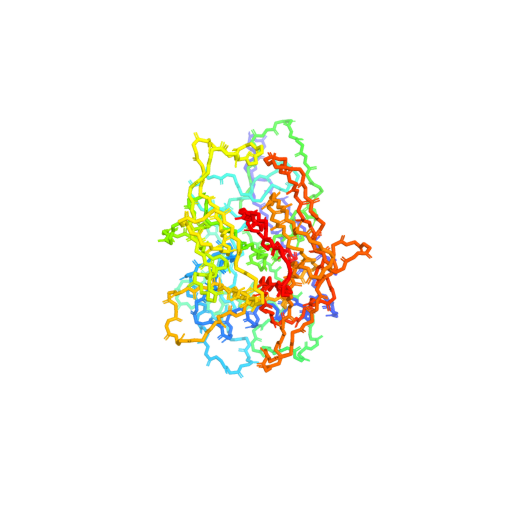523 1.00 82.06 79 GLU A CA 1
ATOM 604 C C . GLU A 1 79 ? -7.643 9.900 17.790 1.00 82.06 79 GLU A C 1
ATOM 606 O O . GLU A 1 79 ? -8.205 10.907 17.377 1.00 82.06 79 GLU A O 1
ATOM 611 N N . ASN A 1 80 ? -6.356 9.671 17.523 1.00 82.56 80 ASN A N 1
ATOM 612 C CA . ASN A 1 80 ? -5.557 10.619 16.744 1.00 82.56 80 ASN A CA 1
ATOM 613 C C . ASN A 1 80 ? -6.082 10.804 15.308 1.00 82.56 80 ASN A C 1
ATOM 615 O O . ASN A 1 80 ? -5.892 11.871 14.724 1.00 82.56 80 ASN A O 1
ATOM 619 N N . VAL A 1 81 ? -6.744 9.794 14.731 1.00 83.25 81 VAL A N 1
ATOM 620 C CA . VAL A 1 81 ? -7.439 9.914 13.437 1.00 83.25 81 VAL A CA 1
ATOM 621 C C . VAL A 1 81 ? -8.716 10.749 13.559 1.00 83.25 81 VAL A C 1
ATOM 623 O O . VAL A 1 81 ? -9.024 11.534 12.6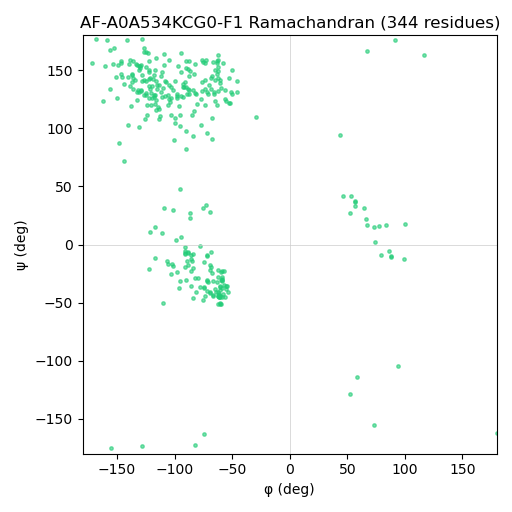58 1.00 83.25 81 VAL A O 1
ATOM 626 N N . LEU A 1 82 ? -9.467 10.567 14.643 1.00 79.31 82 LEU A N 1
ATOM 627 C CA . LEU A 1 82 ? -10.733 11.254 14.887 1.00 79.31 82 LEU A CA 1
ATOM 628 C C . LEU A 1 82 ? -10.525 12.716 15.301 1.00 79.31 82 LEU A C 1
ATOM 630 O O . LEU A 1 82 ? -11.147 13.594 14.717 1.00 79.31 82 LEU A O 1
ATOM 634 N N . GLU A 1 83 ? -9.629 12.966 16.251 1.00 75.19 83 GLU A N 1
ATOM 635 C CA . GLU A 1 83 ? -9.483 14.227 16.992 1.00 75.19 83 GLU A CA 1
ATOM 636 C C . GLU A 1 83 ? -8.303 15.090 16.519 1.00 75.19 83 GLU A C 1
ATOM 638 O O . GLU A 1 83 ? -8.303 16.295 16.728 1.00 75.19 83 GLU A O 1
ATOM 643 N N . ARG A 1 84 ? -7.278 14.461 15.923 1.00 66.38 84 ARG A N 1
ATOM 644 C CA . ARG A 1 84 ? -6.003 15.050 15.471 1.00 66.38 84 ARG A CA 1
ATOM 645 C C . ARG A 1 84 ? -5.352 16.045 16.469 1.00 66.38 84 ARG A C 1
ATOM 647 O O . ARG A 1 84 ? -5.604 17.248 16.423 1.00 66.38 84 ARG A O 1
ATOM 654 N N . PRO A 1 85 ? -4.420 15.595 17.331 1.00 54.06 85 PRO A N 1
ATOM 655 C CA . PRO A 1 85 ? -3.858 16.429 18.398 1.00 54.06 85 PRO A CA 1
ATOM 656 C C . PRO A 1 85 ? -3.092 17.657 17.871 1.00 54.06 85 PRO A C 1
ATOM 658 O O . PRO A 1 85 ? -2.364 17.575 16.881 1.00 54.06 85 PRO A O 1
ATOM 661 N N . GLY A 1 86 ? -3.201 18.789 18.580 1.00 51.75 86 GLY A N 1
ATOM 662 C CA . GLY A 1 86 ? -2.403 19.997 18.319 1.00 51.75 86 GLY A CA 1
ATOM 663 C C . GLY A 1 86 ? -3.094 21.121 17.533 1.00 51.75 86 GLY A C 1
ATOM 664 O O . GLY A 1 86 ? -2.400 22.003 17.033 1.00 51.75 86 GLY A O 1
ATOM 665 N N . GLY A 1 87 ? -4.430 21.122 17.433 1.00 47.41 87 GLY A N 1
ATOM 666 C CA . GLY A 1 87 ? -5.204 22.252 16.891 1.00 47.41 87 GLY A CA 1
ATOM 667 C C . GLY A 1 87 ? -5.331 22.295 15.363 1.00 47.41 87 GLY A C 1
ATOM 668 O O . GLY A 1 87 ? -5.657 23.342 14.812 1.00 47.41 87 GLY A O 1
ATOM 669 N N . ALA A 1 88 ? -5.061 21.181 14.678 1.00 53.22 88 ALA A N 1
ATOM 670 C CA . ALA A 1 88 ? -5.407 20.991 13.270 1.00 53.22 88 ALA A CA 1
ATOM 671 C C . ALA A 1 88 ? -6.765 20.277 13.161 1.00 53.22 88 ALA A C 1
ATOM 673 O O . ALA A 1 88 ? -7.079 19.454 14.012 1.00 53.22 88 ALA A O 1
ATOM 674 N N . GLU A 1 89 ? -7.537 20.556 12.106 1.00 55.59 89 GLU A N 1
ATOM 675 C CA . GLU A 1 89 ? -8.891 20.006 11.923 1.00 55.59 89 GLU A CA 1
ATOM 676 C C . GLU A 1 89 ? -8.887 18.456 11.965 1.00 55.59 89 GLU A C 1
ATOM 678 O O . GLU A 1 89 ? -8.120 17.797 11.239 1.00 55.59 89 GLU A O 1
ATOM 683 N N . GLY A 1 90 ? -9.721 17.886 12.848 1.00 63.16 90 GLY A N 1
ATOM 684 C CA . GLY A 1 90 ? -9.964 16.448 13.020 1.00 63.16 90 GLY A CA 1
ATOM 685 C C . GLY A 1 90 ? -10.830 15.839 11.908 1.00 63.16 90 GLY A C 1
ATOM 686 O O . GLY A 1 90 ? -11.000 16.407 10.828 1.00 63.16 90 GLY A O 1
ATOM 687 N N . THR A 1 91 ? -11.391 14.649 12.135 1.00 71.19 91 THR A N 1
ATOM 688 C CA . THR A 1 91 ? -12.373 14.067 11.206 1.00 71.19 91 THR A CA 1
ATOM 689 C C . THR A 1 91 ? -13.605 14.968 11.155 1.00 71.19 91 THR A C 1
ATOM 691 O O . THR A 1 91 ? -14.268 15.177 12.164 1.00 71.19 91 THR A O 1
ATOM 694 N N . ILE A 1 92 ? -13.928 15.490 9.970 1.00 68.69 92 ILE A N 1
ATOM 695 C CA . ILE A 1 92 ? -15.115 16.326 9.777 1.00 68.69 92 ILE A CA 1
ATOM 696 C C . ILE A 1 92 ? -16.327 15.415 9.578 1.00 68.69 92 ILE A C 1
ATOM 698 O O . ILE A 1 92 ? -16.431 14.700 8.576 1.00 68.69 92 ILE A O 1
ATOM 702 N N . ALA A 1 93 ? -17.259 15.462 10.524 1.00 67.00 93 ALA A N 1
ATOM 703 C CA . ALA A 1 93 ? -18.542 14.782 10.445 1.00 67.00 93 ALA A CA 1
ATOM 704 C C . ALA A 1 93 ? -19.657 15.831 10.390 1.00 67.00 93 ALA A C 1
ATOM 706 O O . ALA A 1 93 ? -19.840 16.620 11.311 1.00 67.00 93 ALA A O 1
ATOM 707 N N . GLN A 1 94 ? -20.424 15.851 9.298 1.00 67.44 94 GLN A N 1
ATOM 708 C CA . GLN A 1 94 ? -21.369 16.938 9.023 1.00 67.44 94 GLN A CA 1
ATOM 709 C C . GLN A 1 94 ? -20.647 18.301 8.951 1.00 67.44 94 GLN A C 1
ATOM 711 O O . GLN A 1 94 ? -19.830 18.514 8.064 1.00 67.44 94 GLN A O 1
ATOM 716 N N . TYR A 1 95 ? -20.925 19.203 9.895 1.00 63.16 95 TYR A N 1
ATOM 717 C CA . TYR A 1 95 ? -20.299 20.524 10.036 1.00 63.16 95 TYR A CA 1
ATOM 718 C C . TYR A 1 95 ? -19.405 20.614 11.279 1.00 63.16 95 TYR A C 1
ATOM 720 O O . TYR A 1 95 ? -19.020 21.712 11.674 1.00 63.16 95 TYR A O 1
ATOM 728 N N . MET A 1 96 ? -19.148 19.476 11.926 1.00 66.94 96 MET A N 1
ATOM 729 C CA . MET A 1 96 ? -18.451 19.393 13.200 1.00 66.94 96 MET A CA 1
ATOM 730 C C . MET A 1 96 ? -17.061 18.816 12.983 1.00 66.94 96 MET A C 1
ATOM 732 O O . MET A 1 96 ? -16.897 17.750 12.385 1.00 66.94 96 MET A O 1
ATOM 736 N N . GLU A 1 97 ? -16.073 19.533 13.490 1.00 72.00 97 GLU A N 1
ATOM 737 C CA . GLU A 1 97 ? -14.736 19.007 13.719 1.00 72.00 97 GLU A CA 1
ATOM 738 C C . GLU A 1 97 ? -14.706 18.365 15.099 1.00 72.00 97 GLU A C 1
ATOM 740 O O . GLU A 1 97 ? -15.134 18.992 16.071 1.00 72.00 97 GLU A O 1
ATOM 745 N N . LEU A 1 98 ? -14.220 17.126 15.176 1.00 73.44 98 LEU A N 1
ATOM 746 C CA . LEU A 1 98 ? -14.080 16.410 16.440 1.00 73.44 98 LEU A CA 1
ATOM 747 C C . LEU A 1 98 ? -12.764 16.805 17.119 1.00 73.44 98 LEU A C 1
ATOM 749 O O . LEU A 1 98 ? -11.715 16.809 16.476 1.00 73.44 98 LEU A O 1
ATOM 753 N N . TYR A 1 99 ? -12.832 17.102 18.411 1.00 68.94 99 TYR A N 1
ATOM 754 C CA . TYR A 1 99 ? -11.728 17.495 19.281 1.00 68.94 99 TYR A CA 1
ATOM 755 C C . TYR A 1 99 ? -11.607 16.528 20.469 1.00 68.94 99 TYR A C 1
ATOM 757 O O . TYR A 1 99 ? -12.584 15.851 20.816 1.00 68.94 99 TYR A O 1
ATOM 765 N N . PRO A 1 100 ? -10.421 16.456 21.106 1.00 66.12 100 PRO A N 1
ATOM 766 C CA . PRO A 1 100 ? -10.222 15.615 22.279 1.00 66.12 100 PRO A CA 1
ATOM 767 C C . PRO A 1 100 ? -11.214 15.940 23.395 1.00 66.12 100 PRO A C 1
ATOM 769 O O . PRO A 1 100 ? -11.369 17.104 23.751 1.00 66.12 100 PRO A O 1
ATOM 772 N N . PHE A 1 101 ? -11.835 14.911 23.977 1.00 64.38 101 PHE A N 1
ATOM 773 C CA . PHE A 1 101 ? -12.669 15.051 25.173 1.00 64.38 101 PHE A CA 1
ATOM 774 C C . PHE A 1 101 ? -11.921 14.561 26.413 1.00 64.38 101 PHE A C 1
ATOM 776 O O . PHE A 1 101 ? -11.464 13.415 26.472 1.00 64.38 101 PHE A O 1
ATOM 783 N N . ASP A 1 102 ? -11.829 15.416 27.432 1.00 51.16 102 ASP A N 1
ATOM 784 C CA . ASP A 1 102 ? -11.133 15.119 28.695 1.00 51.16 102 ASP A CA 1
ATOM 785 C C . ASP A 1 102 ? -11.875 14.098 29.584 1.00 51.16 102 ASP A C 1
ATOM 787 O O . ASP A 1 102 ? -11.312 13.580 30.547 1.00 51.16 102 ASP A O 1
ATOM 791 N N . LEU A 1 103 ? -13.123 13.749 29.253 1.00 47.72 103 LEU A N 1
ATOM 792 C CA . LEU A 1 103 ? -13.961 12.791 29.992 1.00 47.72 103 LEU A CA 1
ATOM 793 C C . LEU A 1 103 ? -14.015 11.407 29.330 1.00 47.72 103 LEU A C 1
ATOM 795 O O . LEU A 1 103 ? -15.005 10.684 29.446 1.00 47.72 103 LEU A O 1
ATOM 799 N N . ARG A 1 104 ? -12.951 11.008 28.631 1.00 52.12 104 ARG A N 1
ATOM 800 C CA . ARG A 1 104 ? -12.776 9.605 28.245 1.00 52.12 104 ARG A CA 1
ATOM 801 C C . ARG A 1 104 ? -12.958 8.706 29.468 1.00 52.12 104 ARG A C 1
ATOM 803 O O . ARG A 1 104 ? -12.483 9.023 30.556 1.00 52.12 104 ARG A O 1
ATOM 810 N N . GLU A 1 105 ? -13.432 7.484 29.260 1.00 57.62 105 GLU A N 1
ATOM 811 C CA . GLU A 1 105 ? -13.166 6.391 30.206 1.00 57.62 105 GLU A CA 1
ATOM 812 C C . GLU A 1 105 ? -11.677 5.969 30.186 1.00 57.62 105 GLU A C 1
ATOM 814 O O . GLU A 1 105 ? -11.338 4.823 30.475 1.00 57.62 105 GLU A O 1
ATOM 819 N N . LYS A 1 106 ? -10.752 6.882 29.845 1.00 61.97 106 LYS A N 1
ATOM 820 C CA . LYS A 1 106 ? -9.316 6.653 29.953 1.00 61.97 106 LYS A CA 1
ATOM 821 C C . LYS A 1 106 ? -8.983 6.555 31.424 1.00 61.97 106 LYS A C 1
ATOM 823 O O . LYS A 1 106 ? -8.984 7.534 32.166 1.00 61.97 106 LYS A O 1
ATOM 828 N N . ASN A 1 107 ? -8.663 5.345 31.839 1.00 65.00 107 ASN A N 1
ATOM 829 C CA . ASN A 1 107 ? -8.131 5.104 33.155 1.00 65.00 107 ASN A CA 1
ATOM 830 C C . ASN A 1 107 ? -6.606 5.203 33.076 1.00 65.00 107 ASN A C 1
ATOM 832 O O . ASN A 1 107 ? -5.928 4.255 32.695 1.00 65.00 107 ASN A O 1
ATOM 836 N N . ALA A 1 108 ? -6.062 6.369 33.430 1.00 70.00 108 ALA A N 1
ATOM 837 C CA . ALA A 1 108 ? -4.616 6.600 33.414 1.00 70.00 108 ALA A CA 1
ATOM 838 C C . ALA A 1 108 ? -3.836 5.635 34.329 1.00 70.00 108 ALA A C 1
ATOM 840 O O . ALA A 1 108 ? -2.649 5.414 34.105 1.00 70.00 108 ALA A O 1
ATOM 841 N N . ALA A 1 109 ? -4.490 5.064 35.349 1.00 75.50 109 ALA A N 1
ATOM 842 C CA . ALA A 1 109 ? -3.886 4.071 36.233 1.00 75.50 109 ALA A CA 1
ATOM 843 C C . ALA A 1 109 ? -3.923 2.649 35.646 1.00 75.50 109 ALA A C 1
ATOM 845 O O . ALA A 1 109 ? -3.044 1.851 35.958 1.00 75.50 109 ALA A O 1
ATOM 846 N N . ASP A 1 110 ? -4.913 2.341 34.803 1.00 80.00 110 ASP A N 1
ATOM 847 C CA . ASP A 1 110 ? -5.060 1.050 34.125 1.00 80.00 110 ASP A CA 1
ATOM 848 C C . ASP A 1 110 ? -5.717 1.233 32.744 1.00 80.00 110 ASP A C 1
ATOM 850 O O . ASP A 1 110 ? -6.946 1.160 32.614 1.00 80.00 110 ASP A O 1
ATOM 854 N N . PRO A 1 111 ? -4.914 1.497 31.698 1.00 80.56 111 PRO A N 1
ATOM 855 C CA . PRO A 1 111 ? -5.432 1.741 30.356 1.00 80.56 111 PRO A CA 1
ATOM 856 C C . PRO A 1 111 ? -6.257 0.574 29.794 1.00 80.56 111 PRO A C 1
ATOM 858 O O . PRO A 1 111 ? -7.213 0.815 29.058 1.00 80.56 111 PRO A O 1
ATOM 861 N N . GLY A 1 112 ? -5.938 -0.671 30.173 1.00 80.81 112 GLY A N 1
ATOM 862 C CA . GLY A 1 112 ? -6.649 -1.866 29.711 1.00 80.81 112 GLY A CA 1
ATOM 863 C C . GLY A 1 112 ? -8.107 -1.883 30.168 1.00 80.81 112 GLY A C 1
ATOM 864 O O . GLY A 1 112 ? -9.001 -2.148 29.367 1.00 80.81 112 GLY A O 1
ATOM 865 N N . LEU A 1 113 ? -8.370 -1.476 31.415 1.00 81.38 113 LEU A N 1
ATOM 866 C CA . LEU A 1 113 ? -9.741 -1.304 31.910 1.00 81.38 113 LEU A CA 1
ATOM 867 C C . LEU A 1 113 ? -10.515 -0.219 31.154 1.00 81.38 113 LEU A C 1
ATOM 869 O O . LEU A 1 113 ? -11.732 -0.321 31.029 1.00 81.38 113 LEU A O 1
ATOM 873 N N . GLY A 1 114 ? -9.842 0.831 30.674 1.00 79.06 114 GLY A N 1
ATOM 874 C CA . GLY A 1 114 ? -10.480 1.850 29.838 1.00 79.06 114 GLY A CA 1
ATOM 875 C C . GLY A 1 114 ? -10.920 1.285 28.487 1.00 79.06 114 GLY A C 1
ATOM 876 O O . GLY A 1 114 ? -12.055 1.500 28.068 1.00 79.06 114 GLY A O 1
ATOM 877 N N . PHE A 1 115 ? -10.052 0.498 27.848 1.00 83.75 115 PHE A N 1
ATOM 878 C CA . PHE A 1 115 ? -10.345 -0.184 26.585 1.00 83.75 115 PHE A CA 1
ATOM 879 C C . PHE A 1 115 ? -11.504 -1.181 26.695 1.00 83.75 115 PHE A C 1
ATOM 881 O O . PHE A 1 115 ? -12.374 -1.217 25.829 1.00 83.75 115 PHE A O 1
ATOM 888 N N . GLU A 1 116 ? -11.563 -1.967 27.768 1.00 83.25 116 GLU A N 1
ATOM 889 C CA . GLU A 1 116 ? -12.644 -2.941 27.978 1.00 83.25 116 GLU A CA 1
ATOM 890 C C . GLU A 1 116 ? -14.007 -2.297 28.264 1.00 83.25 116 GLU A C 1
ATOM 892 O O . GLU A 1 116 ? -15.040 -2.935 28.071 1.00 83.25 116 GLU A O 1
ATOM 897 N N . ARG A 1 117 ? -14.040 -1.041 28.724 1.00 81.81 117 ARG A N 1
ATOM 898 C CA . ARG A 1 117 ? -15.299 -0.305 28.913 1.00 81.81 117 ARG A CA 1
ATOM 899 C C . ARG A 1 117 ? -15.769 0.386 27.635 1.00 81.81 117 ARG A C 1
ATOM 901 O O . ARG A 1 117 ? -16.969 0.420 27.363 1.00 81.81 117 ARG A O 1
ATOM 908 N N . SER A 1 118 ? -14.828 0.881 26.829 1.00 82.56 118 SER A N 1
ATOM 909 C CA . SER A 1 118 ? -15.113 1.558 25.562 1.00 82.56 118 SER A CA 1
ATOM 910 C C . SER A 1 118 ? -15.266 0.603 24.376 1.00 82.56 118 SER A C 1
ATOM 912 O O . SER A 1 118 ? -15.695 1.027 23.302 1.00 82.56 118 SER A O 1
ATOM 914 N N . THR A 1 119 ? -14.959 -0.686 24.546 1.00 89.38 119 THR A N 1
ATOM 915 C CA . THR A 1 119 ? -15.072 -1.689 23.483 1.00 89.38 119 THR A CA 1
ATOM 916 C C . THR A 1 119 ? -15.755 -2.974 23.940 1.00 89.38 119 THR A C 1
ATOM 918 O O . THR A 1 119 ? -15.742 -3.341 25.109 1.00 89.38 119 THR A O 1
ATOM 921 N N . SER A 1 120 ? -16.348 -3.694 22.989 1.00 91.38 120 SER A N 1
ATOM 922 C CA . SER A 1 120 ? -16.853 -5.052 23.182 1.00 91.38 120 SER A CA 1
ATOM 923 C C . SER A 1 120 ? -16.425 -5.936 22.016 1.00 91.38 120 SER A C 1
ATOM 925 O O . SER A 1 120 ? -16.380 -5.490 20.869 1.00 91.38 120 SER A O 1
ATOM 927 N N . GLY A 1 121 ? -16.081 -7.192 22.310 1.00 89.88 121 GLY A N 1
ATOM 928 C CA . GLY A 1 121 ? -15.691 -8.177 21.297 1.00 89.88 121 GLY A CA 1
ATOM 929 C C . GLY A 1 121 ? -14.301 -7.978 20.679 1.00 89.88 121 GLY A C 1
ATOM 930 O O . GLY A 1 121 ? -14.026 -8.590 19.644 1.00 89.88 121 GLY A O 1
ATOM 931 N N . LEU A 1 122 ? -13.434 -7.156 21.284 1.00 91.81 122 LEU A N 1
ATOM 932 C CA . LEU A 1 122 ? -12.030 -6.983 20.877 1.00 91.81 122 LEU A CA 1
ATOM 933 C C . LEU A 1 122 ? -11.038 -7.578 21.885 1.00 91.81 122 LEU A C 1
ATOM 935 O O . LEU A 1 122 ? -10.182 -8.362 21.485 1.00 91.81 122 LEU A O 1
ATOM 939 N N . ALA A 1 123 ? -11.169 -7.259 23.173 1.00 92.12 123 ALA A N 1
ATOM 940 C CA . ALA A 1 123 ? -10.272 -7.779 24.205 1.00 92.12 123 ALA A CA 1
ATOM 941 C C . ALA A 1 123 ? -10.302 -9.314 24.281 1.00 92.12 123 ALA A C 1
ATOM 943 O O . ALA A 1 123 ? -11.378 -9.917 24.317 1.00 92.12 123 ALA A O 1
ATOM 944 N N . ASN A 1 124 ? -9.122 -9.931 24.359 1.00 93.12 124 ASN A N 1
ATOM 945 C CA . ASN A 1 124 ? -8.923 -11.377 24.470 1.00 93.12 124 ASN A CA 1
ATOM 946 C C . ASN A 1 124 ? -9.575 -12.168 23.320 1.00 93.12 124 ASN A C 1
ATOM 948 O O . ASN A 1 124 ? -10.121 -13.256 23.521 1.00 93.12 124 ASN A O 1
ATOM 952 N N . THR A 1 125 ? -9.556 -11.608 22.107 1.00 94.62 125 THR A N 1
ATOM 953 C CA . THR A 1 125 ? -10.115 -12.249 20.907 1.00 94.62 125 THR A CA 1
ATOM 954 C C . THR A 1 125 ? -9.040 -12.550 19.875 1.00 94.62 125 THR A C 1
ATOM 956 O O . THR A 1 125 ? -7.971 -11.963 19.891 1.00 94.62 125 THR A O 1
ATOM 959 N N . ASN A 1 126 ? -9.314 -13.462 18.947 1.00 94.75 126 ASN A N 1
ATOM 960 C CA . ASN A 1 126 ? -8.384 -13.810 17.869 1.00 94.75 126 ASN A CA 1
ATOM 961 C C . ASN A 1 126 ? -9.068 -13.736 16.499 1.00 94.75 126 ASN A C 1
ATOM 963 O O . ASN A 1 126 ? -10.281 -13.527 16.406 1.00 94.75 126 ASN A O 1
ATOM 967 N N . VAL A 1 127 ? -8.314 -13.964 15.421 1.00 90.94 127 VAL A N 1
ATOM 968 C CA . VAL A 1 127 ? -8.829 -13.904 14.036 1.00 90.94 127 VAL A CA 1
ATOM 969 C C . VAL A 1 127 ? -10.018 -14.838 13.763 1.00 90.94 127 VAL A C 1
ATOM 971 O O . VAL A 1 127 ? -10.799 -14.581 12.853 1.00 90.94 127 VAL A O 1
ATOM 974 N N . SER A 1 128 ? -10.187 -15.906 14.552 1.00 92.69 128 SER A N 1
ATOM 975 C CA . SER A 1 128 ? -11.294 -16.866 14.411 1.00 92.69 128 SER A CA 1
ATOM 976 C C . SER A 1 128 ? -12.531 -16.521 15.248 1.00 92.69 128 SER A C 1
ATOM 978 O O . SER A 1 128 ? -13.576 -17.156 15.103 1.00 92.69 128 SER A O 1
ATOM 980 N N . THR A 1 129 ? -12.440 -15.518 16.125 1.00 94.12 129 THR A N 1
ATOM 981 C CA . THR A 1 129 ? -13.561 -15.097 16.968 1.00 94.12 129 THR A CA 1
ATOM 982 C C . THR A 1 129 ? -14.692 -14.525 16.113 1.00 94.12 129 THR A C 1
ATOM 984 O O . THR A 1 129 ? -14.483 -13.632 15.297 1.00 94.12 129 THR A O 1
ATOM 987 N N . SER A 1 130 ? -15.916 -15.013 16.326 1.00 91.44 130 SER A N 1
ATOM 988 C CA . SER A 1 130 ? -17.107 -14.607 15.565 1.00 91.44 130 SER A CA 1
ATOM 989 C C . SER A 1 130 ? -17.974 -13.562 16.271 1.00 91.44 130 SER A C 1
ATOM 991 O O . SER A 1 130 ? -19.060 -13.255 15.784 1.00 91.44 130 SER A O 1
ATOM 993 N N . ALA A 1 131 ? -17.545 -13.066 17.434 1.00 92.50 131 ALA A N 1
ATOM 994 C CA . ALA A 1 131 ? -18.287 -12.067 18.192 1.00 92.50 131 ALA A CA 1
ATOM 995 C C . ALA A 1 131 ? -18.417 -10.758 17.400 1.00 92.50 131 ALA A C 1
ATOM 997 O O . ALA A 1 131 ? -17.503 -10.369 16.660 1.00 92.50 131 ALA A O 1
ATOM 998 N N . ASP A 1 132 ? -19.543 -10.077 17.591 1.00 94.44 132 ASP A N 1
ATOM 999 C CA . ASP A 1 132 ? -19.724 -8.710 17.117 1.00 94.44 132 ASP A CA 1
ATOM 1000 C C . ASP A 1 132 ? -18.712 -7.782 17.802 1.00 94.44 132 ASP A C 1
ATOM 1002 O O . ASP A 1 132 ? -18.229 -8.071 18.898 1.00 94.44 132 ASP A O 1
ATOM 1006 N N . VAL A 1 133 ? -18.365 -6.688 17.129 1.00 93.94 133 VAL A N 1
ATOM 1007 C CA . VAL A 1 133 ? -17.455 -5.669 17.658 1.00 93.94 133 VAL A CA 1
ATOM 1008 C C . VAL A 1 133 ? -18.241 -4.404 17.915 1.00 93.94 133 VAL A C 1
ATOM 1010 O O . VAL A 1 133 ? -18.952 -3.917 17.032 1.00 93.94 133 VAL A O 1
ATOM 1013 N N . GLU A 1 134 ? -18.059 -3.849 19.104 1.00 92.50 134 GLU A N 1
ATOM 1014 C CA . GLU A 1 134 ? -18.521 -2.513 19.429 1.00 92.50 134 GLU A CA 1
ATOM 1015 C C . GLU A 1 134 ? -17.355 -1.647 19.886 1.00 92.50 134 GLU A C 1
ATOM 1017 O O . GLU A 1 134 ? -16.508 -2.096 20.655 1.00 92.50 134 GLU A O 1
ATOM 1022 N N . ILE A 1 135 ? -17.308 -0.412 19.400 1.00 89.19 135 ILE A N 1
ATOM 1023 C CA . ILE A 1 135 ? -16.330 0.595 19.809 1.00 89.19 135 ILE A CA 1
ATOM 1024 C C . ILE A 1 135 ? -17.098 1.880 20.092 1.00 89.19 135 ILE A C 1
ATOM 1026 O O . ILE A 1 135 ? -17.904 2.305 19.263 1.00 89.19 135 ILE A O 1
ATOM 1030 N N . ARG A 1 136 ? -16.840 2.497 21.242 1.00 86.50 136 ARG A N 1
ATOM 1031 C CA . ARG A 1 136 ? -17.478 3.728 21.703 1.00 86.50 136 ARG A CA 1
ATOM 1032 C C . ARG A 1 136 ? -16.412 4.784 21.958 1.00 86.50 136 ARG A C 1
ATOM 1034 O O . ARG A 1 136 ? -15.485 4.553 22.726 1.00 86.50 136 ARG A O 1
ATOM 1041 N N . PHE A 1 137 ? -16.567 5.948 21.340 1.00 79.50 137 PHE A N 1
ATOM 1042 C CA . PHE A 1 137 ? -15.713 7.107 21.584 1.00 79.50 137 PHE A CA 1
ATOM 1043 C C . PHE A 1 137 ? -16.540 8.313 21.981 1.00 79.50 137 PHE A C 1
ATOM 1045 O O . PHE A 1 137 ? -17.597 8.556 21.405 1.00 79.50 137 PHE A O 1
ATOM 1052 N N . LEU A 1 138 ? -16.019 9.070 22.941 1.00 76.56 138 LEU A N 1
ATOM 1053 C CA . LEU A 1 138 ? -16.537 10.374 23.327 1.00 76.56 138 LEU A CA 1
ATOM 1054 C C . LEU A 1 138 ? -15.681 11.456 22.670 1.00 76.56 138 LEU A C 1
ATOM 1056 O O . LEU A 1 138 ? -14.461 11.311 22.612 1.00 76.56 138 LEU A O 1
ATOM 1060 N N . PHE A 1 139 ? -16.309 12.525 22.195 1.00 75.06 139 PHE A N 1
ATOM 1061 C CA . PHE A 1 139 ? -15.627 13.639 21.542 1.00 75.06 139 PHE A CA 1
ATOM 1062 C C . PHE A 1 139 ? -16.224 14.980 21.964 1.00 75.06 139 PHE A C 1
ATOM 1064 O O . PHE A 1 139 ? -17.405 15.063 22.304 1.00 75.06 139 PHE A O 1
ATOM 1071 N N . GLU A 1 140 ? -15.418 16.036 21.871 1.00 73.88 140 GLU A N 1
ATOM 1072 C CA . GLU A 1 140 ? -15.925 17.403 21.746 1.00 73.88 140 GLU A CA 1
ATOM 1073 C C . GLU A 1 140 ? -16.096 17.735 20.271 1.00 73.88 140 GLU A C 1
ATOM 1075 O O . GLU A 1 140 ? -15.402 17.190 19.416 1.00 73.88 140 GLU A O 1
ATOM 1080 N N . ALA A 1 141 ? -17.027 18.618 19.947 1.00 72.19 141 ALA A N 1
ATOM 1081 C CA . ALA A 1 141 ? -17.249 19.056 18.583 1.00 72.19 141 ALA A CA 1
ATOM 1082 C C . ALA A 1 141 ? -17.445 20.566 18.522 1.00 72.19 141 ALA A C 1
ATOM 1084 O O . ALA A 1 141 ? -18.227 21.137 19.286 1.00 72.19 141 ALA A O 1
ATOM 1085 N N . ASN A 1 142 ? -16.762 21.190 17.563 1.00 70.50 142 ASN A N 1
ATOM 1086 C CA . ASN A 1 142 ? -16.901 22.606 17.240 1.00 70.50 142 ASN A CA 1
ATOM 1087 C C . ASN A 1 142 ? -17.313 22.758 15.770 1.00 70.50 142 ASN A C 1
ATOM 1089 O O . ASN A 1 142 ? -16.868 22.001 14.904 1.00 70.50 142 ASN A O 1
ATOM 1093 N N . THR A 1 143 ? -18.159 23.743 15.471 1.00 62.75 143 THR A N 1
ATOM 1094 C CA . THR A 1 143 ? -18.538 24.079 14.096 1.00 62.75 143 THR A CA 1
ATOM 1095 C C . THR A 1 143 ? -17.728 25.278 13.605 1.00 62.75 143 THR A C 1
ATOM 1097 O O . THR A 1 143 ? -17.959 26.413 14.027 1.00 62.75 143 THR A O 1
ATOM 1100 N N . THR A 1 144 ? -16.796 25.063 12.681 1.00 56.00 144 THR A N 1
ATOM 1101 C CA . THR A 1 144 ? -15.877 26.121 12.224 1.00 56.00 144 THR A CA 1
ATOM 1102 C C . THR A 1 144 ? -16.395 26.908 11.019 1.00 56.00 144 THR A C 1
ATOM 1104 O O . THR A 1 144 ? -15.969 28.043 10.795 1.00 56.00 144 THR A O 1
ATOM 1107 N N . THR A 1 145 ? -17.359 26.385 10.248 1.00 54.41 145 THR A N 1
ATOM 1108 C CA . THR A 1 145 ? -17.855 27.062 9.036 1.00 54.41 145 THR A CA 1
ATOM 1109 C C . THR A 1 145 ? -19.355 26.882 8.787 1.00 54.41 145 THR A C 1
ATOM 1111 O O . THR A 1 145 ? -19.914 25.796 8.889 1.00 54.41 145 THR A O 1
ATOM 1114 N N . ARG A 1 146 ? -20.026 27.971 8.374 1.00 51.78 146 ARG A N 1
ATOM 1115 C CA . ARG A 1 146 ? -21.435 27.939 7.920 1.00 51.78 146 ARG A CA 1
ATOM 1116 C C . ARG A 1 146 ? -21.607 27.328 6.522 1.00 51.78 146 ARG A C 1
ATOM 1118 O O . ARG A 1 146 ? -22.727 27.021 6.138 1.00 51.78 146 ARG A O 1
ATOM 1125 N N . ASN A 1 147 ? -20.515 27.184 5.765 1.00 48.94 147 ASN A N 1
ATOM 1126 C CA . ASN A 1 147 ? -20.487 26.664 4.399 1.00 48.94 147 ASN A CA 1
ATOM 1127 C C . ASN A 1 147 ? -19.250 25.771 4.213 1.00 48.94 147 ASN A C 1
ATOM 1129 O O . ASN A 1 147 ? -18.152 26.285 4.014 1.00 48.94 147 ASN A O 1
ATOM 1133 N N . ALA A 1 148 ? -19.439 24.453 4.221 1.00 54.25 148 ALA A N 1
ATOM 1134 C CA . ALA A 1 148 ? -18.410 23.472 3.883 1.00 54.25 148 ALA A CA 1
ATOM 1135 C C . ALA A 1 148 ? -18.962 22.453 2.878 1.00 54.25 148 ALA A C 1
ATOM 1137 O O . ALA A 1 148 ? -20.169 22.200 2.828 1.00 54.25 148 ALA A O 1
ATOM 1138 N N . ARG A 1 149 ? -18.080 21.857 2.065 1.00 51.31 149 ARG A N 1
ATOM 1139 C CA . ARG A 1 149 ? -18.410 20.616 1.354 1.00 51.31 149 ARG A CA 1
ATOM 1140 C C . ARG A 1 149 ? -18.237 19.475 2.342 1.00 51.31 149 ARG A C 1
ATOM 1142 O O . ARG A 1 149 ? -17.150 19.284 2.870 1.00 51.31 149 ARG A O 1
ATOM 1149 N N . VAL A 1 150 ? -19.314 18.743 2.576 1.00 50.28 150 VAL A N 1
ATOM 1150 C CA . VAL A 1 150 ? -19.414 17.781 3.667 1.00 50.28 150 VAL A CA 1
ATOM 1151 C C . VAL A 1 150 ? -19.578 16.382 3.092 1.00 50.28 150 VAL A C 1
ATOM 1153 O O . VAL A 1 150 ? -20.499 16.130 2.314 1.00 50.28 150 VAL A O 1
ATOM 1156 N N . SER A 1 151 ? -18.692 15.469 3.479 1.00 56.44 151 SER A N 1
ATOM 1157 C CA . SER A 1 151 ? -18.919 14.035 3.298 1.00 56.44 151 SER A CA 1
ATOM 1158 C C . SER A 1 151 ? -20.070 13.595 4.202 1.00 56.44 151 SER A C 1
ATOM 1160 O O . SER A 1 151 ? -20.204 14.099 5.316 1.00 56.44 151 SER A O 1
ATOM 1162 N N . LEU A 1 152 ? -20.893 12.634 3.765 1.00 60.03 152 LEU A N 1
ATOM 1163 C CA . LEU A 1 152 ? -21.910 12.041 4.642 1.00 60.03 152 LEU A CA 1
ATOM 1164 C C . LEU A 1 152 ? -21.230 11.582 5.941 1.00 60.03 152 LEU A C 1
ATOM 1166 O O . LEU A 1 152 ? -20.291 10.790 5.887 1.00 60.03 152 LEU A O 1
ATOM 1170 N N . SER A 1 153 ? -21.673 12.088 7.094 1.00 64.38 153 SER A N 1
ATOM 1171 C CA . SER A 1 153 ? -20.989 11.893 8.383 1.00 64.38 153 SER A CA 1
ATOM 1172 C C . SER A 1 153 ? -20.766 10.427 8.722 1.00 64.38 153 SER A C 1
ATOM 1174 O O . SER A 1 153 ? -19.691 10.045 9.174 1.00 64.38 153 SER A O 1
ATOM 1176 N N . THR A 1 154 ? -21.746 9.586 8.400 1.00 67.94 154 THR A N 1
ATOM 1177 C CA . THR A 1 154 ? -21.659 8.131 8.532 1.00 67.94 154 THR A CA 1
ATOM 1178 C C . THR A 1 154 ? -20.507 7.538 7.721 1.00 67.94 154 THR A C 1
ATOM 1180 O O . THR A 1 154 ? -19.866 6.608 8.193 1.00 67.94 154 THR A O 1
ATOM 1183 N N . LEU A 1 155 ? -20.217 8.059 6.523 1.00 73.31 155 LEU A N 1
ATOM 1184 C CA . LEU A 1 155 ? -19.116 7.581 5.682 1.00 73.31 155 LEU A CA 1
ATOM 1185 C C . LEU A 1 155 ? -17.755 8.016 6.239 1.00 73.31 155 LEU A C 1
ATOM 1187 O O . LEU A 1 155 ? -16.852 7.191 6.311 1.00 73.31 155 LEU A O 1
ATOM 1191 N N . ALA A 1 156 ? -17.620 9.274 6.665 1.00 74.25 156 ALA A N 1
ATOM 1192 C CA . ALA A 1 156 ? -16.374 9.778 7.247 1.00 74.25 156 ALA A CA 1
ATOM 1193 C C . ALA A 1 156 ? -15.989 9.001 8.520 1.00 74.25 156 ALA A C 1
ATOM 1195 O O . ALA A 1 156 ? -14.856 8.543 8.653 1.00 74.25 156 ALA A O 1
ATOM 1196 N N . LEU A 1 157 ? -16.963 8.769 9.407 1.00 79.25 157 LEU A N 1
ATOM 1197 C CA . LEU A 1 157 ? -16.783 7.981 10.629 1.00 79.25 157 LEU A CA 1
ATOM 1198 C C . LEU A 1 157 ? -16.621 6.482 10.348 1.00 79.25 157 LEU A C 1
ATOM 1200 O O . LEU A 1 157 ? -15.910 5.785 11.056 1.00 79.25 157 LEU A O 1
ATOM 1204 N N . ALA A 1 158 ? -17.261 5.946 9.310 1.00 80.75 158 ALA A N 1
ATOM 1205 C CA . ALA A 1 158 ? -17.016 4.572 8.873 1.00 80.75 158 ALA A CA 1
ATOM 1206 C C . ALA A 1 158 ? -15.561 4.375 8.416 1.00 80.75 158 ALA A C 1
ATOM 1208 O O . ALA A 1 158 ? -14.929 3.380 8.761 1.00 80.75 158 ALA A O 1
ATOM 1209 N N . GLN A 1 159 ? -15.034 5.325 7.642 1.00 83.38 159 GLN A N 1
ATOM 1210 C CA . GLN A 1 159 ? -13.680 5.271 7.094 1.00 83.38 159 GLN A CA 1
ATOM 1211 C C . GLN A 1 159 ? -12.605 5.486 8.165 1.00 83.38 159 GLN A C 1
ATOM 1213 O O . GLN A 1 159 ? -11.521 4.915 8.054 1.00 83.38 159 GLN A O 1
ATOM 1218 N N . SER A 1 160 ? -12.879 6.262 9.221 1.00 85.06 160 SER A N 1
ATOM 1219 C CA . SER A 1 160 ? -11.892 6.541 10.273 1.00 85.06 160 SER A CA 1
ATOM 1220 C C . SER A 1 160 ? -11.408 5.280 10.996 1.00 85.06 160 SER A C 1
ATOM 1222 O O . SER A 1 160 ? -10.216 5.193 11.281 1.00 85.06 160 SER A O 1
ATOM 1224 N N . LEU A 1 161 ? -12.279 4.277 11.201 1.00 88.38 161 LEU A N 1
ATOM 1225 C CA . LEU A 1 161 ? -11.912 2.982 11.802 1.00 88.38 161 LEU A CA 1
ATOM 1226 C C . LEU A 1 161 ? -10.793 2.260 11.047 1.00 88.38 161 LEU A C 1
ATOM 1228 O O . LEU A 1 161 ? -9.978 1.566 11.659 1.00 88.38 161 LEU A O 1
ATOM 1232 N N . HIS A 1 162 ? -10.785 2.409 9.721 1.00 90.25 162 HIS A N 1
ATOM 1233 C CA . HIS A 1 162 ? -9.892 1.682 8.828 1.00 90.25 162 HIS A CA 1
ATOM 1234 C C . HIS A 1 162 ? -8.713 2.526 8.337 1.00 90.25 162 HIS A C 1
ATOM 1236 O O . HIS A 1 162 ? -7.699 1.991 7.896 1.00 90.25 162 HIS A O 1
ATOM 1242 N N . ARG A 1 163 ? -8.791 3.853 8.466 1.00 88.75 163 ARG A N 1
ATOM 1243 C CA . ARG A 1 163 ? -7.812 4.790 7.899 1.00 88.75 163 ARG A CA 1
ATOM 1244 C C . ARG A 1 163 ? -6.370 4.525 8.334 1.00 88.75 163 ARG A C 1
ATOM 1246 O O . ARG A 1 163 ? -5.465 4.685 7.524 1.00 88.75 163 ARG A O 1
ATOM 1253 N N . LEU A 1 164 ? -6.143 4.098 9.577 1.00 90.06 164 LEU A N 1
ATOM 1254 C CA . LEU A 1 164 ? -4.794 3.775 10.066 1.00 90.06 164 LEU A CA 1
ATOM 1255 C C . LEU A 1 164 ? -4.178 2.522 9.424 1.00 90.06 164 LEU A C 1
ATOM 1257 O O . LEU A 1 164 ? -2.959 2.378 9.431 1.00 90.06 164 LEU A O 1
ATOM 1261 N N . PHE A 1 165 ? -5.008 1.655 8.842 1.00 93.00 165 PHE A N 1
ATOM 1262 C CA . PHE A 1 165 ? -4.593 0.467 8.100 1.00 93.00 165 PHE A CA 1
ATOM 1263 C C . PHE A 1 165 ? -4.405 0.740 6.603 1.00 93.00 165 PHE A C 1
ATOM 1265 O O . PHE A 1 165 ? -4.028 -0.163 5.864 1.00 93.00 165 PHE A O 1
ATOM 1272 N N . SER A 1 166 ? -4.676 1.963 6.132 1.00 90.75 166 SER A N 1
ATOM 1273 C CA . SER A 1 166 ? -4.354 2.336 4.755 1.00 90.75 166 SER A CA 1
ATOM 1274 C C . SER A 1 166 ? -2.843 2.443 4.588 1.00 90.75 166 SER A C 1
ATOM 1276 O O . SER A 1 166 ? -2.146 2.991 5.448 1.00 90.75 166 SER A O 1
ATOM 1278 N N . TYR A 1 167 ? -2.361 1.914 3.473 1.00 85.88 167 TYR A N 1
ATOM 1279 C CA . TYR A 1 167 ? -0.952 1.789 3.160 1.00 85.88 167 TYR A CA 1
ATOM 1280 C C . TYR A 1 167 ? -0.616 2.547 1.880 1.00 85.88 167 TYR A C 1
ATOM 1282 O O . TYR A 1 167 ? -1.241 2.337 0.843 1.00 85.88 167 TYR A O 1
ATOM 1290 N N . ASP A 1 168 ? 0.419 3.372 1.934 1.00 86.19 168 ASP A N 1
ATOM 1291 C CA . ASP A 1 168 ? 1.023 3.991 0.764 1.00 86.19 168 ASP A CA 1
ATOM 1292 C C . ASP A 1 168 ? 2.542 3.805 0.840 1.00 86.19 168 ASP A C 1
ATOM 1294 O O . ASP A 1 168 ? 3.166 4.054 1.868 1.00 86.19 168 ASP A O 1
ATOM 1298 N N . ALA A 1 169 ? 3.172 3.374 -0.250 1.00 84.44 169 ALA A N 1
ATOM 1299 C CA . ALA A 1 169 ? 4.627 3.325 -0.365 1.00 84.44 169 ALA A CA 1
ATOM 1300 C C . ALA A 1 169 ? 5.063 4.074 -1.610 1.00 84.44 169 ALA A C 1
ATOM 1302 O O . ALA A 1 169 ? 4.871 3.594 -2.723 1.00 84.44 169 ALA A O 1
ATOM 1303 N N . ILE A 1 170 ? 5.666 5.242 -1.415 1.00 83.50 170 ILE A N 1
ATOM 1304 C CA . ILE A 1 170 ? 6.006 6.169 -2.492 1.00 83.50 170 ILE A CA 1
ATOM 1305 C C . ILE A 1 170 ? 7.523 6.301 -2.582 1.00 83.50 170 ILE A C 1
ATOM 1307 O O . ILE A 1 170 ? 8.219 6.408 -1.576 1.00 83.50 170 ILE A O 1
ATOM 1311 N N . GLN A 1 171 ? 8.036 6.298 -3.806 1.00 83.19 171 GLN A N 1
ATOM 1312 C CA . GLN A 1 171 ? 9.434 6.535 -4.105 1.00 83.19 171 GLN A CA 1
ATOM 1313 C C . GLN A 1 171 ? 9.841 7.961 -3.759 1.00 83.19 171 GLN A C 1
ATOM 1315 O O . GLN A 1 171 ? 9.204 8.921 -4.188 1.00 83.19 171 GLN A O 1
ATOM 1320 N N . SER A 1 172 ? 10.962 8.093 -3.046 1.00 78.62 172 SER A N 1
ATOM 1321 C CA . SER A 1 172 ? 11.588 9.394 -2.806 1.00 78.62 172 SER A CA 1
ATOM 1322 C C . SER A 1 172 ? 11.770 10.178 -4.122 1.00 78.62 172 SER A C 1
ATOM 1324 O O . SER A 1 172 ? 12.368 9.639 -5.059 1.00 78.62 172 SER A O 1
ATOM 1326 N N . PRO A 1 173 ? 11.344 11.455 -4.209 1.00 77.06 173 PRO A N 1
ATOM 1327 C CA . PRO A 1 173 ? 11.459 12.258 -5.433 1.00 77.06 173 PRO A CA 1
ATOM 1328 C C . PRO A 1 173 ? 12.893 12.423 -5.956 1.00 77.06 173 PRO A C 1
ATOM 1330 O O . PRO A 1 173 ? 13.104 12.619 -7.157 1.00 77.06 173 PRO A O 1
ATOM 1333 N N . THR A 1 174 ? 13.874 12.362 -5.053 1.00 76.88 174 THR A N 1
ATOM 1334 C CA . THR A 1 174 ? 15.307 12.476 -5.353 1.00 76.88 174 THR A CA 1
ATOM 1335 C C . THR A 1 174 ? 15.953 11.137 -5.677 1.00 76.88 174 THR A C 1
ATOM 1337 O O . THR A 1 174 ? 17.124 11.119 -6.047 1.00 76.88 174 THR A O 1
ATOM 1340 N N . LEU A 1 175 ? 15.230 10.022 -5.506 1.00 79.25 175 LEU A N 1
ATOM 1341 C CA . LEU A 1 175 ? 15.809 8.684 -5.490 1.00 79.25 175 LEU A CA 1
ATOM 1342 C C . LEU A 1 175 ? 17.063 8.653 -4.597 1.00 79.25 175 LEU A C 1
ATOM 1344 O O . LEU A 1 175 ? 18.086 8.126 -4.998 1.00 79.25 175 LEU A O 1
ATOM 1348 N N . THR A 1 176 ? 17.051 9.302 -3.429 1.00 68.75 176 THR A N 1
ATOM 1349 C CA . THR A 1 176 ? 18.107 9.191 -2.398 1.00 68.75 176 THR A CA 1
ATOM 1350 C C . THR A 1 176 ? 17.484 8.657 -1.116 1.00 68.75 176 THR A C 1
ATOM 1352 O O . THR A 1 176 ? 16.323 8.992 -0.857 1.00 68.75 176 THR A O 1
ATOM 1355 N N . PRO A 1 177 ? 18.103 7.697 -0.393 1.00 57.06 177 PRO A N 1
ATOM 1356 C CA . PRO A 1 177 ? 17.434 7.070 0.738 1.00 57.06 177 PRO A CA 1
ATOM 1357 C C . PRO A 1 177 ? 17.530 8.089 1.857 1.00 57.06 177 PRO A C 1
ATOM 1359 O O . PRO A 1 177 ? 18.613 8.320 2.390 1.00 57.06 177 PRO A O 1
ATOM 1362 N N . SER A 1 178 ? 16.444 8.796 2.142 1.00 49.38 178 SER A N 1
ATOM 1363 C CA . SER A 1 178 ? 16.503 9.896 3.097 1.00 49.38 178 SER A CA 1
ATOM 1364 C C . SER A 1 178 ? 15.184 10.084 3.825 1.00 49.38 178 SER A C 1
ATOM 1366 O O . SER A 1 178 ? 14.166 10.330 3.189 1.00 49.38 178 SER A O 1
ATOM 1368 N N . GLY A 1 179 ? 15.253 10.088 5.157 1.00 50.62 179 GLY A N 1
ATOM 1369 C CA . GLY A 1 179 ? 14.230 10.666 6.029 1.00 50.62 179 GLY A CA 1
ATOM 1370 C C . GLY A 1 179 ? 13.110 9.728 6.507 1.00 50.62 179 GLY A C 1
ATOM 1371 O O . GLY A 1 179 ? 13.065 8.549 6.136 1.00 50.62 179 GLY A O 1
ATOM 1372 N N . PRO A 1 180 ? 12.220 10.245 7.382 1.00 51.44 180 PRO A N 1
ATOM 1373 C CA . PRO A 1 180 ? 10.925 9.630 7.664 1.00 51.44 180 PRO A CA 1
ATOM 1374 C C . PRO A 1 180 ? 10.061 9.591 6.390 1.00 51.44 180 PRO A C 1
ATOM 1376 O O . PRO A 1 180 ? 10.354 10.255 5.395 1.00 51.44 180 PRO A O 1
ATOM 1379 N N . TYR A 1 181 ? 9.012 8.770 6.396 1.00 45.75 181 TYR A N 1
ATOM 1380 C CA . TYR A 1 181 ? 8.111 8.598 5.255 1.00 45.75 181 TYR A CA 1
ATOM 1381 C C . TYR A 1 181 ? 7.564 9.934 4.738 1.00 45.75 181 TYR A C 1
ATOM 1383 O O . TYR A 1 181 ? 7.293 10.820 5.555 1.00 45.75 181 TYR A O 1
ATOM 1391 N N . PRO A 1 182 ? 7.390 10.090 3.410 1.00 49.78 182 PRO A N 1
ATOM 1392 C CA . PRO A 1 182 ? 7.523 9.081 2.342 1.00 49.78 182 PRO A CA 1
ATOM 1393 C C . PRO A 1 182 ? 8.934 8.858 1.756 1.00 49.78 182 PRO A C 1
ATOM 1395 O O . PRO A 1 182 ? 9.077 8.411 0.627 1.00 49.78 182 PRO A O 1
ATOM 1398 N N . GLY A 1 183 ? 10.011 9.110 2.503 1.00 51.12 183 GLY A N 1
ATOM 1399 C CA . GLY A 1 183 ? 11.394 8.968 2.024 1.00 51.12 183 GLY A CA 1
ATOM 1400 C C . GLY A 1 183 ? 11.961 7.545 1.824 1.00 51.12 183 GLY A C 1
ATOM 1401 O O . GLY A 1 183 ? 13.154 7.345 2.074 1.00 51.12 183 GLY A O 1
ATOM 1402 N N . SER A 1 184 ? 11.169 6.546 1.410 1.00 62.88 184 SER A N 1
ATOM 1403 C CA . SER A 1 184 ? 11.655 5.178 1.142 1.00 62.88 184 SER A CA 1
ATOM 1404 C C . SER A 1 184 ? 11.952 4.932 -0.344 1.00 62.88 184 SER A C 1
ATOM 1406 O O . SER A 1 184 ? 11.452 5.601 -1.248 1.00 62.88 184 SER A O 1
ATOM 1408 N N . TRP A 1 185 ? 12.860 3.991 -0.604 1.00 70.19 185 TRP A N 1
ATOM 1409 C CA . TRP A 1 185 ? 13.157 3.506 -1.949 1.00 70.19 185 TRP A CA 1
ATOM 1410 C C . TRP A 1 185 ? 12.344 2.256 -2.191 1.00 70.19 185 TRP A C 1
ATOM 1412 O O . TRP A 1 185 ? 12.736 1.210 -1.696 1.00 70.19 185 TRP A O 1
ATOM 1422 N N . PRO A 1 186 ? 11.239 2.315 -2.936 1.00 76.81 186 PRO A N 1
ATOM 1423 C CA . PRO A 1 186 ? 10.452 1.136 -3.176 1.00 76.81 186 PRO A CA 1
ATOM 1424 C C . PRO A 1 186 ? 11.219 0.142 -4.021 1.00 76.81 186 PRO A C 1
ATOM 1426 O O . PRO A 1 186 ? 11.004 -1.013 -3.752 1.00 76.81 186 PRO A O 1
ATOM 1429 N N . PHE A 1 187 ? 12.118 0.529 -4.940 1.00 86.31 187 PHE A N 1
ATOM 1430 C CA . PHE A 1 187 ? 13.027 -0.383 -5.659 1.00 86.31 187 PHE A CA 1
ATOM 1431 C C . PHE A 1 187 ? 14.483 -0.200 -5.235 1.00 86.31 187 PHE A C 1
ATOM 1433 O O . PHE A 1 187 ? 14.911 0.914 -4.936 1.00 86.31 187 PHE A O 1
ATOM 1440 N N . LEU A 1 188 ? 15.255 -1.283 -5.269 1.00 84.06 188 LEU A N 1
ATOM 1441 C CA . LEU A 1 188 ? 16.663 -1.299 -4.879 1.00 84.06 188 LEU A CA 1
ATOM 1442 C C . LEU A 1 188 ? 17.614 -0.949 -6.038 1.00 84.06 188 LEU A C 1
ATOM 1444 O O . LEU A 1 188 ? 17.300 -1.124 -7.216 1.00 84.06 188 LEU A O 1
ATOM 1448 N N . ILE A 1 189 ? 18.822 -0.498 -5.698 1.00 86.62 189 ILE A N 1
ATOM 1449 C CA . ILE A 1 189 ? 19.953 -0.456 -6.638 1.00 86.62 189 ILE A CA 1
ATOM 1450 C C . ILE A 1 189 ? 20.597 -1.837 -6.625 1.00 86.62 189 ILE A C 1
ATOM 1452 O O . ILE A 1 189 ? 21.426 -2.139 -5.768 1.00 86.62 189 ILE A O 1
ATOM 1456 N N . GLU A 1 190 ? 20.180 -2.697 -7.546 1.00 87.75 190 GLU A N 1
ATOM 1457 C CA . GLU A 1 190 ? 20.714 -4.049 -7.693 1.00 87.75 190 GLU A CA 1
ATOM 1458 C C . GLU A 1 190 ? 20.511 -4.575 -9.117 1.00 87.75 190 GLU A C 1
ATOM 1460 O O . GLU A 1 190 ? 19.765 -4.002 -9.910 1.00 87.75 190 GLU A O 1
ATOM 1465 N N . GLY A 1 191 ? 21.184 -5.679 -9.454 1.00 88.19 191 GLY A N 1
ATOM 1466 C CA . GLY A 1 191 ? 20.950 -6.380 -10.720 1.00 88.19 191 GLY A CA 1
ATOM 1467 C C . GLY A 1 191 ? 21.135 -5.501 -11.961 1.00 88.19 191 GLY A C 1
ATOM 1468 O O . GLY A 1 191 ? 20.411 -5.669 -12.934 1.00 88.19 191 GLY A O 1
ATOM 1469 N N . GLY A 1 192 ? 22.065 -4.539 -11.908 1.00 91.12 192 GLY A N 1
ATOM 1470 C CA . GLY A 1 192 ? 22.340 -3.578 -12.983 1.00 91.12 192 GLY A CA 1
ATOM 1471 C C . GLY A 1 192 ? 21.499 -2.298 -12.941 1.00 91.12 192 GLY A C 1
ATOM 1472 O O . GLY A 1 192 ? 21.832 -1.337 -13.636 1.00 91.12 192 GLY A O 1
ATOM 1473 N N . TRP A 1 193 ? 20.457 -2.243 -12.108 1.00 93.62 193 TRP A N 1
ATOM 1474 C CA . TRP A 1 193 ? 19.677 -1.030 -11.889 1.00 93.62 193 TRP A CA 1
ATOM 1475 C C . TRP A 1 193 ? 20.423 -0.057 -10.984 1.00 93.62 193 TRP A C 1
ATOM 1477 O O . TRP A 1 193 ? 20.922 -0.434 -9.926 1.00 93.62 193 TRP A O 1
ATOM 1487 N N . HIS A 1 194 ? 20.481 1.201 -11.399 1.00 92.62 194 HIS A N 1
ATOM 1488 C CA . HIS A 1 194 ? 21.114 2.292 -10.673 1.00 92.62 194 HIS A CA 1
ATOM 1489 C C . HIS A 1 194 ? 20.446 3.618 -11.034 1.00 92.62 194 HIS A C 1
ATOM 1491 O O . HIS A 1 194 ? 19.628 3.695 -11.953 1.00 92.62 194 HIS A O 1
ATOM 1497 N N . ASN A 1 195 ? 20.775 4.665 -10.284 1.00 92.00 195 ASN A N 1
ATOM 1498 C CA . ASN A 1 195 ? 20.217 5.983 -10.532 1.00 92.00 195 ASN A CA 1
ATOM 1499 C C . ASN A 1 195 ? 21.122 6.790 -11.446 1.00 92.00 195 ASN A C 1
ATOM 1501 O O . ASN A 1 195 ? 22.324 6.888 -11.204 1.00 92.00 195 ASN A O 1
ATOM 1505 N N . ILE A 1 196 ? 20.509 7.456 -12.414 1.00 93.12 196 ILE A N 1
ATOM 1506 C CA . ILE A 1 196 ? 21.160 8.462 -13.247 1.00 93.12 196 ILE A CA 1
ATOM 1507 C C . ILE A 1 196 ? 20.354 9.759 -13.218 1.00 93.12 196 ILE A C 1
ATOM 1509 O O . ILE A 1 196 ? 19.195 9.787 -12.801 1.00 93.12 196 ILE A O 1
ATOM 1513 N N . THR A 1 197 ? 20.964 10.845 -13.682 1.00 92.94 197 THR A N 1
ATOM 1514 C CA . THR A 1 197 ? 20.284 12.133 -13.854 1.00 92.94 197 THR A CA 1
ATOM 1515 C C . THR A 1 197 ? 19.977 12.367 -15.329 1.00 92.94 197 THR A C 1
ATOM 1517 O O . THR A 1 197 ? 20.837 12.162 -16.183 1.00 92.94 197 THR A O 1
ATOM 1520 N N . THR A 1 198 ? 18.764 12.824 -15.637 1.00 90.31 198 THR A N 1
ATOM 1521 C CA . THR A 1 198 ? 18.333 13.172 -16.997 1.00 90.31 198 THR A CA 1
ATOM 1522 C C . THR A 1 198 ? 17.682 14.551 -17.034 1.00 90.31 198 THR A C 1
ATOM 1524 O O . THR A 1 198 ? 17.086 15.006 -16.060 1.00 90.31 198 THR A O 1
ATOM 1527 N N . ASN A 1 199 ? 17.782 15.217 -18.185 1.00 90.62 199 ASN A N 1
ATOM 1528 C CA . ASN A 1 199 ? 17.108 16.493 -18.443 1.00 90.62 199 ASN A CA 1
ATOM 1529 C C . ASN A 1 199 ? 15.659 16.305 -18.926 1.00 90.62 199 ASN A C 1
ATOM 1531 O O . ASN A 1 199 ? 14.888 17.264 -18.961 1.00 90.62 199 ASN A O 1
ATOM 1535 N N . SER A 1 200 ? 15.280 15.088 -19.326 1.00 90.06 200 SER A N 1
ATOM 1536 C CA . SER A 1 200 ? 13.907 14.766 -19.712 1.00 90.06 200 SER A CA 1
ATOM 1537 C C . SER A 1 200 ? 13.170 14.186 -18.516 1.00 90.06 200 SER A C 1
ATOM 1539 O O . SER A 1 200 ? 13.469 13.070 -18.100 1.00 90.06 200 SER A O 1
ATOM 1541 N N . CYS A 1 201 ? 12.201 14.934 -18.001 1.00 92.62 201 CYS A N 1
ATOM 1542 C CA . CYS A 1 201 ? 11.473 14.603 -16.782 1.00 92.62 201 CYS A CA 1
ATOM 1543 C C . CYS A 1 201 ? 9.970 14.503 -17.055 1.00 92.62 201 CYS A C 1
ATOM 1545 O O . CYS A 1 201 ? 9.475 15.186 -17.960 1.00 92.62 201 CYS A O 1
ATOM 1547 N N . PRO A 1 202 ? 9.238 13.667 -16.300 1.00 92.31 202 PRO A N 1
ATOM 1548 C CA . PRO A 1 202 ? 7.792 13.604 -16.409 1.00 92.31 202 PRO A CA 1
ATOM 1549 C C . PRO A 1 202 ? 7.163 14.946 -16.002 1.00 92.31 202 PRO A C 1
ATOM 1551 O O . PRO A 1 202 ? 7.781 15.728 -15.268 1.00 92.31 202 PRO A O 1
ATOM 1554 N N . PRO A 1 203 ? 5.929 15.228 -16.454 1.00 86.81 203 PRO A N 1
ATOM 1555 C CA . PRO A 1 203 ? 5.200 16.420 -16.039 1.00 86.81 203 PRO A CA 1
ATOM 1556 C C . PRO A 1 203 ? 5.168 16.566 -14.510 1.00 86.81 203 PRO A C 1
ATOM 1558 O O . PRO A 1 203 ? 4.852 15.618 -13.799 1.00 86.81 203 PRO A O 1
ATOM 1561 N N . GLY A 1 204 ? 5.492 17.760 -14.008 1.00 85.12 204 GLY A N 1
ATOM 1562 C CA . GLY A 1 204 ? 5.490 18.066 -12.572 1.00 85.12 204 GLY A CA 1
ATOM 1563 C C . GLY A 1 204 ? 6.799 17.772 -11.829 1.00 85.12 204 GLY A C 1
ATOM 1564 O O . GLY A 1 204 ? 6.950 18.235 -10.701 1.00 85.12 204 GLY A O 1
ATOM 1565 N N . ALA A 1 205 ? 7.770 17.087 -12.443 1.00 86.88 205 ALA A N 1
ATOM 1566 C CA . ALA A 1 205 ? 9.099 16.904 -11.861 1.00 86.88 205 ALA A CA 1
ATOM 1567 C C . ALA A 1 205 ? 10.071 18.014 -12.322 1.00 86.88 205 ALA A C 1
ATOM 1569 O O . ALA A 1 205 ? 10.107 18.336 -13.515 1.00 86.88 205 ALA A O 1
ATOM 1570 N N . PRO A 1 206 ? 10.881 18.602 -11.418 1.00 87.25 206 PRO A N 1
ATOM 1571 C CA . PRO A 1 206 ? 11.889 19.585 -11.803 1.00 87.25 206 PRO A CA 1
ATOM 1572 C C . PRO A 1 206 ? 12.958 18.934 -12.685 1.00 87.25 206 PRO A C 1
ATOM 1574 O O . PRO A 1 206 ? 13.352 17.797 -12.443 1.00 87.25 206 PRO A O 1
ATOM 1577 N N . SER A 1 207 ? 13.433 19.662 -13.697 1.00 88.81 207 SER A N 1
ATOM 1578 C CA . SER A 1 207 ? 14.547 19.227 -14.544 1.00 88.81 207 SER A CA 1
ATOM 1579 C C . SER A 1 207 ? 15.844 19.931 -14.118 1.00 88.81 207 SER A C 1
ATOM 1581 O O . SER A 1 207 ? 15.819 21.153 -13.937 1.00 88.81 207 SER A O 1
ATOM 1583 N N . PRO A 1 208 ? 16.970 19.211 -13.960 1.00 91.88 208 PRO A N 1
ATOM 1584 C CA . PRO A 1 208 ? 17.130 17.776 -14.183 1.00 91.88 208 PRO A CA 1
ATOM 1585 C C . PRO A 1 208 ? 16.541 16.929 -13.047 1.00 91.88 208 PRO A C 1
ATOM 1587 O O . PRO A 1 208 ? 16.400 17.390 -11.916 1.00 91.88 208 PRO A O 1
ATOM 1590 N N . CYS A 1 209 ? 16.249 15.667 -13.346 1.00 91.00 209 CYS A N 1
ATOM 1591 C CA . CYS A 1 209 ? 15.648 14.738 -12.401 1.00 91.00 209 CYS A CA 1
ATOM 1592 C C . CYS A 1 209 ? 16.384 13.396 -12.344 1.00 91.00 209 CYS A C 1
ATOM 1594 O O . CYS A 1 209 ? 16.956 12.931 -13.333 1.00 91.00 209 CYS A O 1
ATOM 1596 N N . ALA A 1 210 ? 16.339 12.759 -11.171 1.00 91.62 210 ALA A N 1
ATOM 1597 C CA . ALA A 1 210 ? 16.844 11.407 -10.975 1.00 91.62 210 ALA A CA 1
ATOM 1598 C C . ALA A 1 210 ? 15.867 10.369 -11.553 1.00 91.62 210 ALA A C 1
ATOM 1600 O O . ALA A 1 210 ? 14.646 10.506 -11.411 1.00 91.62 210 ALA A O 1
ATOM 1601 N N . VAL A 1 211 ? 16.406 9.337 -12.198 1.00 93.50 211 VAL A N 1
ATOM 1602 C CA . VAL A 1 211 ? 15.654 8.198 -12.743 1.00 93.50 211 VAL A CA 1
ATOM 1603 C C . VAL A 1 211 ? 16.381 6.894 -12.440 1.00 93.50 211 VAL A C 1
ATOM 1605 O O . VAL A 1 211 ? 17.611 6.851 -12.434 1.00 93.50 211 VAL A O 1
ATOM 1608 N N . LEU A 1 212 ? 15.613 5.834 -12.207 1.00 94.12 212 LEU A N 1
ATOM 1609 C CA . LEU A 1 212 ? 16.103 4.470 -12.088 1.00 94.12 212 LEU A CA 1
ATOM 1610 C C . LEU A 1 212 ? 16.276 3.883 -13.495 1.00 94.12 212 LEU A C 1
ATOM 1612 O O . LEU A 1 212 ? 15.368 3.972 -14.328 1.00 94.12 212 LEU A O 1
ATOM 1616 N N . TRP A 1 213 ? 17.440 3.297 -13.762 1.00 95.88 213 TRP A N 1
ATOM 1617 C CA . TRP A 1 213 ? 17.817 2.802 -15.081 1.00 95.88 213 TRP A CA 1
ATOM 1618 C C . TRP A 1 213 ? 18.685 1.547 -15.001 1.00 95.88 213 TRP A C 1
ATOM 1620 O O . TRP A 1 213 ? 19.537 1.430 -14.124 1.00 95.88 213 TRP A O 1
ATOM 1630 N N . ALA A 1 214 ? 18.496 0.628 -15.947 1.00 95.56 214 ALA A N 1
ATOM 1631 C CA . ALA A 1 214 ? 19.392 -0.498 -16.177 1.00 95.56 214 ALA A CA 1
ATOM 1632 C C . ALA A 1 214 ? 20.078 -0.340 -17.538 1.00 95.56 214 ALA A C 1
ATOM 1634 O O . ALA A 1 214 ? 19.466 -0.523 -18.592 1.00 95.56 214 ALA A O 1
ATOM 1635 N N . GLY A 1 215 ? 21.366 -0.015 -17.512 1.00 92.88 215 GLY A N 1
ATOM 1636 C CA . GLY A 1 215 ? 22.186 0.116 -18.706 1.00 92.88 215 GLY A CA 1
ATOM 1637 C C . GLY A 1 215 ? 23.620 0.503 -18.376 1.00 92.88 215 GLY A C 1
ATOM 1638 O O . GLY A 1 215 ? 24.081 0.302 -17.256 1.00 92.88 215 GLY A O 1
ATOM 1639 N N . ASN A 1 216 ? 24.350 0.998 -19.370 1.00 93.00 216 ASN A N 1
ATOM 1640 C CA . ASN A 1 216 ? 25.751 1.370 -19.230 1.00 93.00 216 ASN A CA 1
ATOM 1641 C C . ASN A 1 216 ? 25.951 2.876 -19.456 1.00 93.00 216 ASN A C 1
ATOM 1643 O O . ASN A 1 216 ? 25.783 3.360 -20.579 1.00 93.00 216 ASN A O 1
ATOM 1647 N N . ASP A 1 217 ? 26.382 3.586 -18.411 1.00 93.00 217 ASP A N 1
ATOM 1648 C CA . ASP A 1 217 ? 26.585 5.044 -18.406 1.00 93.00 217 ASP A CA 1
ATOM 1649 C C . ASP A 1 217 ? 27.505 5.550 -19.520 1.00 93.00 217 ASP A C 1
ATOM 1651 O O . ASP A 1 217 ? 27.267 6.613 -20.091 1.00 93.00 217 ASP A O 1
ATOM 1655 N N . ALA A 1 218 ? 28.539 4.784 -19.875 1.00 93.00 218 ALA A N 1
ATOM 1656 C CA . ALA A 1 218 ? 29.500 5.192 -20.896 1.00 93.00 218 ALA A CA 1
ATOM 1657 C C . ALA A 1 218 ? 28.905 5.151 -22.312 1.00 93.00 218 ALA A C 1
ATOM 1659 O O . ALA A 1 218 ? 29.296 5.934 -23.175 1.00 93.00 218 ALA A O 1
ATOM 1660 N N . THR A 1 219 ? 27.964 4.239 -22.562 1.00 93.31 219 THR A N 1
ATOM 1661 C CA . THR A 1 219 ? 27.346 4.060 -23.889 1.00 93.31 219 THR A CA 1
ATOM 1662 C C . THR A 1 219 ? 25.958 4.692 -24.001 1.00 93.31 219 THR A C 1
ATOM 1664 O O . THR A 1 219 ? 25.471 4.907 -25.113 1.00 93.31 219 THR A O 1
ATOM 1667 N N . GLY A 1 220 ? 25.302 4.973 -22.870 1.00 92.50 220 GLY A N 1
ATOM 1668 C CA . GLY A 1 220 ? 23.919 5.448 -22.812 1.00 92.50 220 GLY A CA 1
ATOM 1669 C C . GLY A 1 220 ? 22.890 4.418 -23.296 1.00 92.50 220 GLY A C 1
ATOM 1670 O O . GLY A 1 220 ? 21.802 4.801 -23.735 1.00 92.50 220 GLY A O 1
ATOM 1671 N N . ARG A 1 221 ? 23.238 3.124 -23.289 1.00 94.06 221 ARG A N 1
ATOM 1672 C CA . ARG A 1 221 ? 22.400 2.014 -23.769 1.00 94.06 221 ARG A CA 1
ATOM 1673 C C . ARG A 1 221 ? 22.497 0.805 -22.843 1.00 94.06 221 ARG A C 1
ATOM 1675 O O . ARG A 1 221 ? 23.469 0.673 -22.100 1.00 94.06 221 ARG A O 1
ATOM 1682 N N . TYR A 1 222 ? 21.506 -0.083 -22.892 1.00 94.19 222 TYR A N 1
ATOM 1683 C CA . TYR A 1 222 ? 21.641 -1.403 -22.268 1.00 94.19 222 TYR A CA 1
ATOM 1684 C C . TYR A 1 222 ? 22.536 -2.323 -23.108 1.00 94.19 222 TYR A C 1
ATOM 1686 O O . TYR A 1 222 ? 22.706 -2.120 -24.311 1.00 94.19 222 TYR A O 1
ATOM 1694 N N . ALA A 1 223 ? 23.121 -3.332 -22.465 1.00 90.69 223 ALA A N 1
ATOM 1695 C CA . ALA A 1 223 ? 23.911 -4.355 -23.139 1.00 90.69 223 ALA A CA 1
ATOM 1696 C C . ALA A 1 223 ? 23.014 -5.460 -23.718 1.00 90.69 223 ALA A C 1
ATOM 1698 O O . ALA A 1 223 ? 22.001 -5.821 -23.119 1.00 90.69 223 ALA A O 1
ATOM 1699 N N . ASN A 1 224 ? 23.421 -6.031 -24.852 1.00 91.19 224 ASN A N 1
ATOM 1700 C CA . ASN A 1 224 ? 22.754 -7.193 -25.439 1.00 91.19 224 ASN A CA 1
ATOM 1701 C C . ASN A 1 224 ? 22.857 -8.402 -24.496 1.00 91.19 224 ASN A C 1
ATOM 1703 O O . ASN A 1 224 ? 23.795 -8.511 -23.702 1.00 91.19 224 ASN A O 1
ATOM 1707 N N . ASN A 1 225 ? 21.923 -9.339 -24.630 1.00 92.12 225 ASN A N 1
ATOM 1708 C CA . ASN A 1 225 ? 21.879 -10.616 -23.918 1.00 92.12 225 ASN A CA 1
ATOM 1709 C C . ASN A 1 225 ? 21.965 -10.448 -22.392 1.00 92.12 225 ASN A C 1
ATOM 1711 O O . ASN A 1 225 ? 22.701 -11.159 -21.705 1.00 92.12 225 ASN A O 1
ATOM 1715 N N . THR A 1 226 ? 21.249 -9.452 -21.875 1.00 92.06 226 THR A N 1
ATOM 1716 C CA . THR A 1 226 ? 21.301 -9.058 -20.466 1.00 92.06 226 THR A CA 1
ATOM 1717 C C . THR A 1 226 ? 19.953 -9.277 -19.800 1.00 92.06 226 THR A C 1
ATOM 1719 O O . THR A 1 226 ? 18.908 -8.986 -20.376 1.00 92.06 226 THR A O 1
ATOM 1722 N N . VAL A 1 227 ? 19.983 -9.748 -18.554 1.00 95.50 227 VAL A N 1
ATOM 1723 C CA . VAL A 1 227 ? 18.829 -9.766 -17.653 1.00 95.50 227 VAL A CA 1
ATOM 1724 C C . VAL A 1 227 ? 19.165 -8.879 -16.462 1.00 95.50 227 VAL A C 1
ATOM 1726 O O . VAL A 1 227 ? 20.151 -9.126 -15.770 1.00 95.50 227 VAL A O 1
ATOM 1729 N N . ALA A 1 228 ? 18.359 -7.847 -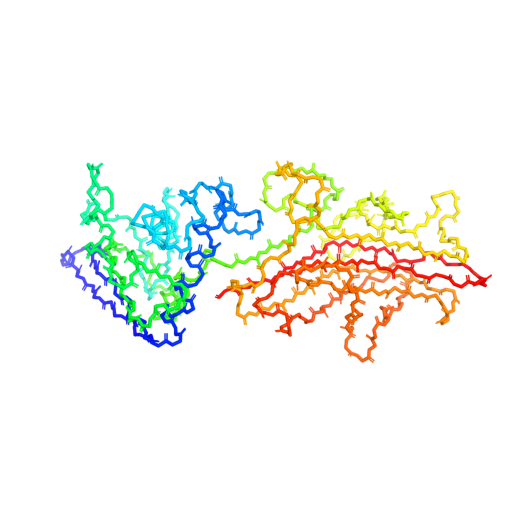16.240 1.00 96.19 228 ALA A N 1
ATOM 1730 C CA . ALA A 1 228 ? 18.531 -6.891 -15.156 1.00 96.19 228 ALA A CA 1
ATOM 1731 C C . ALA A 1 228 ? 17.257 -6.839 -14.311 1.00 96.19 228 ALA A C 1
ATOM 1733 O O . ALA A 1 228 ? 16.218 -6.348 -14.761 1.00 96.19 228 ALA A O 1
ATOM 1734 N N . ALA A 1 229 ? 17.334 -7.326 -13.074 1.00 94.88 229 ALA A N 1
ATOM 1735 C CA . ALA A 1 229 ? 16.197 -7.389 -12.165 1.00 94.88 229 ALA A CA 1
ATOM 1736 C C . ALA A 1 229 ? 16.465 -6.608 -10.875 1.00 94.88 229 ALA A C 1
ATOM 1738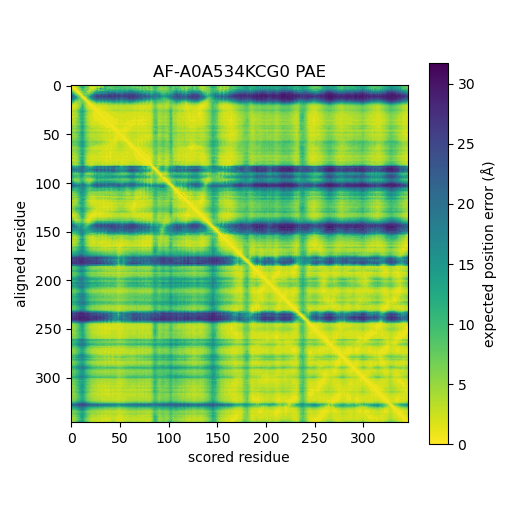 O O . ALA A 1 229 ? 17.516 -6.785 -10.264 1.00 94.88 229 ALA A O 1
ATOM 1739 N N . THR A 1 230 ? 15.498 -5.795 -10.448 1.00 91.44 230 THR A N 1
ATOM 1740 C CA . THR A 1 230 ? 15.525 -5.109 -9.148 1.00 91.44 230 THR A CA 1
ATOM 1741 C C . THR A 1 230 ? 14.218 -5.295 -8.398 1.00 91.44 230 THR A C 1
ATOM 1743 O O . THR A 1 230 ? 13.136 -5.123 -8.962 1.00 91.44 230 THR A O 1
ATOM 1746 N N . ARG A 1 231 ? 14.318 -5.680 -7.126 1.00 88.25 231 ARG A N 1
ATOM 1747 C CA . ARG A 1 231 ? 13.187 -5.953 -6.235 1.00 88.25 231 ARG A CA 1
ATOM 1748 C C . ARG A 1 231 ? 12.804 -4.746 -5.404 1.00 88.25 231 ARG A C 1
ATOM 1750 O O . ARG A 1 231 ? 13.582 -3.802 -5.245 1.00 88.25 231 ARG A O 1
ATOM 1757 N N . THR A 1 232 ? 11.609 -4.832 -4.824 1.00 83.00 232 THR A N 1
ATOM 1758 C CA . THR A 1 232 ? 11.141 -3.834 -3.883 1.00 83.00 232 THR A CA 1
ATOM 1759 C C . THR A 1 232 ? 11.643 -4.007 -2.455 1.00 83.00 232 THR A C 1
ATOM 1761 O O . THR A 1 232 ? 11.941 -5.122 -2.022 1.00 83.00 232 THR A O 1
ATOM 1764 N N . ILE A 1 233 ? 11.686 -2.904 -1.705 1.00 72.31 233 ILE A N 1
ATOM 1765 C CA . ILE A 1 233 ? 11.882 -2.889 -0.253 1.00 72.31 233 ILE A CA 1
ATOM 1766 C C . ILE A 1 233 ? 10.848 -1.972 0.413 1.00 72.31 233 ILE A C 1
ATOM 1768 O O . ILE A 1 233 ? 10.724 -0.799 0.068 1.00 72.31 233 ILE A O 1
ATOM 1772 N N . ALA A 1 234 ? 10.094 -2.513 1.374 1.00 61.62 234 ALA A N 1
ATOM 1773 C CA . ALA A 1 234 ? 9.155 -1.720 2.166 1.00 61.62 234 ALA A CA 1
ATOM 1774 C C . ALA A 1 234 ? 9.858 -0.926 3.291 1.00 61.62 234 ALA A C 1
ATOM 1776 O O . ALA A 1 234 ? 9.407 0.162 3.643 1.00 61.62 234 ALA A O 1
ATOM 1777 N N . ASP A 1 235 ? 10.996 -1.409 3.819 1.00 56.16 235 ASP A N 1
ATOM 1778 C CA . ASP A 1 235 ? 11.788 -0.695 4.832 1.00 56.16 235 ASP A CA 1
ATOM 1779 C C . ASP A 1 235 ? 13.240 -1.230 4.966 1.00 56.16 235 ASP A C 1
ATOM 1781 O O . ASP A 1 235 ? 13.422 -2.417 5.228 1.00 56.16 235 ASP A O 1
ATOM 1785 N N . PRO A 1 236 ? 14.288 -0.396 4.814 1.00 47.81 236 PRO A N 1
ATOM 1786 C CA . PRO A 1 236 ? 15.676 -0.770 5.111 1.00 47.81 236 PRO A CA 1
ATOM 1787 C C . PRO A 1 236 ? 16.108 -0.624 6.588 1.00 47.81 236 PRO A C 1
ATOM 1789 O O . PRO A 1 236 ? 17.221 -1.025 6.922 1.00 47.81 236 PRO A O 1
ATOM 1792 N N . ALA A 1 237 ? 15.295 -0.037 7.475 1.00 45.78 237 ALA A N 1
ATOM 1793 C CA . ALA A 1 237 ? 15.680 0.296 8.854 1.00 45.78 237 ALA A CA 1
ATOM 1794 C C . ALA A 1 237 ? 15.438 -0.816 9.893 1.00 45.78 237 ALA A C 1
ATOM 1796 O O . ALA A 1 237 ? 16.008 -0.749 10.981 1.00 45.78 237 ALA A O 1
ATOM 1797 N N . PHE A 1 238 ? 14.660 -1.854 9.571 1.00 48.44 238 PHE A N 1
ATOM 1798 C CA . PHE A 1 238 ? 14.493 -3.028 10.433 1.00 48.44 238 PHE A CA 1
ATOM 1799 C C . PHE A 1 238 ? 15.374 -4.169 9.923 1.00 48.44 238 PHE A C 1
ATOM 1801 O O . PHE A 1 238 ? 15.002 -4.962 9.062 1.00 48.44 238 PHE A O 1
ATOM 1808 N N . ALA A 1 239 ? 16.603 -4.190 10.437 1.00 37.91 239 ALA A N 1
ATOM 1809 C CA . ALA A 1 239 ? 17.672 -5.087 10.033 1.00 37.91 239 ALA A CA 1
ATOM 1810 C C . ALA A 1 239 ? 17.390 -6.558 10.400 1.00 37.91 239 ALA A C 1
ATOM 1812 O O . ALA A 1 239 ? 17.820 -7.061 11.433 1.00 37.91 239 ALA A O 1
ATOM 1813 N N . THR A 1 240 ? 16.765 -7.283 9.479 1.00 40.97 240 THR A N 1
ATOM 1814 C CA . THR A 1 240 ? 17.303 -8.576 9.031 1.00 40.97 240 THR A CA 1
ATOM 1815 C C . THR A 1 240 ? 17.517 -8.476 7.515 1.00 40.97 240 THR A C 1
ATOM 1817 O O . THR A 1 240 ? 16.808 -7.715 6.860 1.00 40.97 240 THR A O 1
ATOM 1820 N N . PRO A 1 241 ? 18.508 -9.155 6.913 1.00 43.66 241 PRO A N 1
ATOM 1821 C CA . PRO A 1 241 ? 18.934 -8.890 5.531 1.00 43.66 241 PRO A CA 1
ATOM 1822 C C . PRO A 1 241 ? 17.967 -9.427 4.448 1.00 43.66 241 PRO A C 1
ATOM 1824 O O . PRO A 1 241 ? 18.397 -9.794 3.356 1.00 43.66 241 PRO A O 1
ATOM 1827 N N . ALA A 1 242 ? 16.661 -9.486 4.717 1.00 53.03 242 ALA A N 1
ATOM 1828 C CA . ALA A 1 242 ? 15.655 -10.038 3.818 1.00 53.03 242 ALA A CA 1
ATOM 1829 C C . ALA A 1 242 ? 14.596 -8.986 3.447 1.00 53.03 242 ALA A C 1
ATOM 1831 O O . ALA A 1 242 ? 13.889 -8.471 4.302 1.00 53.03 242 ALA A O 1
ATOM 1832 N N . TYR A 1 243 ? 14.480 -8.707 2.146 1.00 63.66 243 TYR A N 1
ATOM 1833 C CA . TYR A 1 243 ? 13.447 -7.904 1.477 1.00 63.66 243 TYR A CA 1
ATOM 1834 C C . TYR A 1 243 ? 12.088 -7.947 2.204 1.00 63.66 243 TYR A C 1
ATOM 1836 O O . TYR A 1 243 ? 11.404 -8.975 2.189 1.00 63.66 243 TYR A O 1
ATOM 1844 N N . ILE A 1 244 ? 11.677 -6.844 2.832 1.00 72.69 244 ILE A N 1
ATOM 1845 C CA . ILE A 1 244 ? 10.392 -6.778 3.543 1.00 72.69 244 ILE A CA 1
ATOM 1846 C C . ILE A 1 244 ? 9.259 -6.621 2.511 1.00 72.69 244 ILE A C 1
ATOM 1848 O O . ILE A 1 244 ? 9.344 -5.713 1.677 1.00 72.69 244 ILE A O 1
ATOM 1852 N N . PRO A 1 245 ? 8.242 -7.506 2.513 1.00 82.75 245 PRO A N 1
ATOM 1853 C CA . PRO A 1 245 ? 7.115 -7.430 1.587 1.00 82.75 245 PRO A CA 1
ATOM 1854 C C . PRO A 1 245 ? 6.160 -6.281 1.936 1.00 82.75 245 PRO A C 1
ATOM 1856 O O . PRO A 1 245 ? 6.087 -5.842 3.081 1.00 82.75 245 PRO A O 1
ATOM 1859 N N . PHE A 1 246 ? 5.382 -5.845 0.950 1.00 87.50 246 PHE A N 1
ATOM 1860 C CA . PHE A 1 246 ? 4.175 -5.053 1.159 1.00 87.50 246 PHE A CA 1
ATOM 1861 C C . PHE A 1 246 ? 3.086 -5.943 1.758 1.00 87.50 246 PHE A C 1
ATOM 1863 O O . PHE A 1 246 ? 2.861 -7.041 1.249 1.00 87.50 246 PHE A O 1
ATOM 1870 N N . ASP A 1 247 ? 2.423 -5.501 2.824 1.00 89.75 247 ASP A N 1
ATOM 1871 C CA . ASP A 1 247 ? 1.349 -6.267 3.461 1.00 89.75 247 ASP A CA 1
ATOM 1872 C C . ASP A 1 247 ? -0.019 -5.748 3.013 1.00 89.75 247 ASP A C 1
ATOM 1874 O O . ASP A 1 247 ? -0.461 -4.679 3.432 1.00 89.75 247 ASP A O 1
ATOM 1878 N N . LEU A 1 248 ? -0.676 -6.504 2.135 1.00 93.06 248 LEU A N 1
ATOM 1879 C CA . LEU A 1 248 ? -1.967 -6.159 1.547 1.00 93.06 248 LEU A CA 1
ATOM 1880 C C . LEU A 1 248 ? -3.141 -6.783 2.312 1.00 93.06 248 LEU A C 1
ATOM 1882 O O . LEU A 1 248 ? -4.284 -6.651 1.877 1.00 93.06 248 LEU A O 1
ATOM 1886 N N . ARG A 1 249 ? -2.899 -7.432 3.463 1.00 92.94 249 ARG A N 1
ATOM 1887 C CA . ARG A 1 249 ? -3.967 -7.953 4.343 1.00 92.94 249 ARG A CA 1
ATOM 1888 C C . ARG A 1 249 ? -4.870 -6.858 4.897 1.00 92.94 249 ARG A C 1
ATOM 1890 O O . ARG A 1 249 ? -5.999 -7.120 5.292 1.00 92.94 249 ARG A O 1
ATOM 1897 N N . PHE A 1 250 ? -4.367 -5.633 4.921 1.00 93.81 250 PHE A N 1
ATOM 1898 C CA . PHE A 1 250 ? -5.059 -4.469 5.451 1.00 93.81 250 PHE A CA 1
ATOM 1899 C C . PHE A 1 250 ? -5.928 -3.748 4.422 1.00 93.81 250 PHE A C 1
ATOM 1901 O O . PHE A 1 250 ? -6.792 -2.960 4.806 1.00 93.81 250 PHE A O 1
ATOM 1908 N N . ALA A 1 251 ? -5.708 -3.997 3.135 1.00 94.50 251 ALA A N 1
ATOM 1909 C CA . ALA A 1 251 ? -6.278 -3.206 2.059 1.00 94.50 251 ALA A CA 1
ATOM 1910 C C . ALA A 1 251 ? -7.663 -3.713 1.623 1.00 94.50 251 ALA A C 1
ATOM 1912 O O . ALA A 1 251 ? -7.954 -4.907 1.695 1.00 94.50 251 ALA A O 1
ATOM 1913 N N . SER A 1 252 ? -8.505 -2.806 1.133 1.00 93.44 252 SER A N 1
ATOM 1914 C CA . SER A 1 252 ? -9.747 -3.110 0.408 1.00 93.44 252 SER A CA 1
ATOM 1915 C C . SER A 1 252 ? -9.635 -2.864 -1.098 1.00 93.44 252 SER A C 1
ATOM 1917 O O . SER A 1 252 ? -10.437 -3.395 -1.865 1.00 93.44 252 SER A O 1
ATOM 1919 N N . ASP A 1 253 ? -8.618 -2.119 -1.533 1.00 95.56 253 ASP A N 1
ATOM 1920 C CA . ASP A 1 253 ? -8.202 -2.000 -2.929 1.00 95.56 253 ASP A CA 1
ATOM 1921 C C . ASP A 1 253 ? -6.683 -1.814 -2.999 1.00 95.56 253 ASP A C 1
ATOM 1923 O O . ASP A 1 253 ? -6.063 -1.419 -2.015 1.00 95.56 253 ASP A O 1
ATOM 1927 N N . VAL A 1 254 ? -6.063 -2.122 -4.139 1.00 96.50 254 VAL A N 1
ATOM 1928 C CA . VAL A 1 254 ? -4.614 -1.982 -4.298 1.00 96.50 254 VAL A CA 1
ATOM 1929 C C . VAL A 1 254 ? -4.190 -1.814 -5.758 1.00 96.50 254 VAL A C 1
ATOM 1931 O O . VAL A 1 254 ? -4.582 -2.566 -6.657 1.00 96.50 254 VAL A O 1
ATOM 1934 N N . TRP A 1 255 ? -3.311 -0.843 -5.993 1.00 97.06 255 TRP A N 1
ATOM 1935 C CA . TRP A 1 255 ? -2.690 -0.610 -7.293 1.00 97.06 255 TRP A CA 1
ATOM 1936 C C . TRP A 1 255 ? -1.284 -0.028 -7.147 1.00 97.06 255 TRP A C 1
ATOM 1938 O O . TRP A 1 255 ? -0.956 0.635 -6.165 1.00 97.06 255 TRP A O 1
ATOM 1948 N N . ALA A 1 256 ? -0.446 -0.260 -8.155 1.00 95.88 256 ALA A N 1
ATOM 1949 C CA . ALA A 1 256 ? 0.862 0.369 -8.273 1.00 95.88 256 ALA A CA 1
ATOM 1950 C C . ALA A 1 256 ? 0.884 1.346 -9.451 1.00 95.88 256 ALA A C 1
ATOM 1952 O O . ALA A 1 256 ? 0.273 1.092 -10.491 1.00 95.88 256 ALA A O 1
ATOM 1953 N N . THR A 1 257 ? 1.617 2.445 -9.307 1.00 95.69 257 THR A N 1
ATOM 1954 C CA . THR A 1 257 ? 1.882 3.406 -10.377 1.00 95.69 257 THR A CA 1
ATOM 1955 C C . THR A 1 257 ? 3.369 3.691 -10.497 1.00 95.69 257 THR A C 1
ATOM 1957 O O . THR A 1 257 ? 4.117 3.514 -9.540 1.00 95.69 257 THR A O 1
ATOM 1960 N N . PHE A 1 258 ? 3.814 4.093 -11.684 1.00 95.38 258 PHE A N 1
ATOM 1961 C CA . PHE A 1 258 ? 5.125 4.706 -11.891 1.00 95.38 258 PHE A CA 1
ATOM 1962 C C . PHE A 1 258 ? 5.150 5.476 -13.210 1.00 95.38 258 PHE A C 1
ATOM 1964 O O . PHE A 1 258 ? 4.437 5.148 -14.162 1.00 95.38 258 PHE A O 1
ATOM 1971 N N . ASN A 1 259 ? 6.014 6.482 -13.287 1.00 96.06 259 ASN A N 1
ATOM 1972 C CA . ASN A 1 259 ? 6.292 7.205 -14.518 1.00 96.06 259 ASN A CA 1
ATOM 1973 C C . ASN A 1 259 ? 7.462 6.559 -15.252 1.00 96.06 259 ASN A C 1
ATOM 1975 O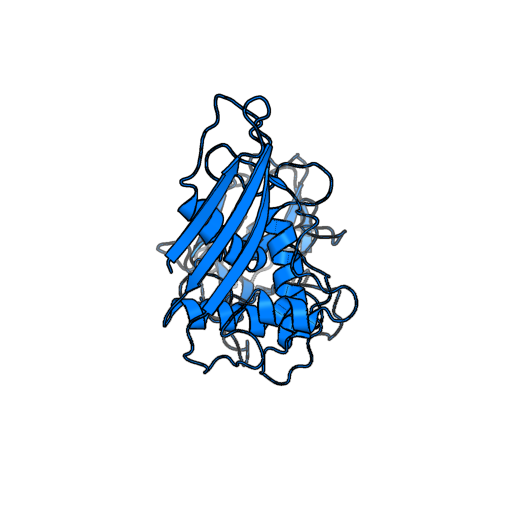 O . ASN A 1 259 ? 8.462 6.173 -14.641 1.00 96.06 259 ASN A O 1
ATOM 1979 N N . TYR A 1 260 ? 7.359 6.480 -16.575 1.00 96.69 260 TYR A N 1
ATOM 1980 C CA . TYR A 1 260 ? 8.418 5.930 -17.401 1.00 96.69 260 TYR A CA 1
ATOM 1981 C C . TYR A 1 260 ? 8.535 6.606 -18.768 1.00 96.69 260 TYR A C 1
ATOM 1983 O O . TYR A 1 260 ? 7.579 7.154 -19.316 1.00 96.69 260 TYR A O 1
ATOM 1991 N N . THR A 1 261 ? 9.727 6.523 -19.344 1.00 96.50 261 THR A N 1
ATOM 1992 C CA . THR A 1 261 ? 9.974 6.700 -20.778 1.00 96.50 261 THR A CA 1
ATOM 1993 C C . THR A 1 261 ? 10.956 5.616 -21.193 1.00 96.50 261 THR A C 1
ATOM 1995 O O . THR A 1 261 ? 11.862 5.284 -20.425 1.00 96.50 261 THR A O 1
ATOM 1998 N N . GLY A 1 262 ? 10.787 5.004 -22.362 1.00 93.56 262 GLY A N 1
ATOM 1999 C CA . GLY A 1 262 ? 11.697 3.923 -22.712 1.00 93.56 262 GLY A CA 1
ATOM 2000 C C . GLY A 1 262 ? 11.597 3.393 -24.120 1.00 93.56 262 GLY A C 1
ATOM 2001 O O . GLY A 1 262 ? 10.574 3.507 -24.782 1.00 93.56 262 GLY A O 1
ATOM 2002 N N . GLN A 1 263 ? 12.698 2.807 -24.572 1.00 93.06 263 GLN A N 1
ATOM 2003 C CA . GLN A 1 263 ? 12.840 2.250 -25.906 1.00 93.06 263 GLN A CA 1
ATOM 2004 C C . GLN A 1 263 ? 13.531 0.898 -25.848 1.00 93.06 263 GLN A C 1
ATOM 2006 O O . GLN A 1 263 ? 14.498 0.708 -25.107 1.00 93.06 263 GLN A O 1
ATOM 2011 N N . VAL A 1 264 ? 13.072 0.011 -26.716 1.00 95.25 264 VAL A N 1
ATOM 2012 C CA . VAL A 1 264 ? 13.645 -1.308 -26.967 1.00 95.25 264 VAL A CA 1
ATOM 2013 C C . VAL A 1 264 ? 14.121 -1.371 -28.416 1.00 95.25 264 VAL A C 1
ATOM 2015 O O . VAL A 1 264 ? 13.597 -0.644 -29.264 1.00 95.25 264 VAL A O 1
ATOM 2018 N N . ALA A 1 265 ? 15.152 -2.166 -28.697 1.00 93.75 265 ALA A N 1
ATOM 2019 C CA . ALA A 1 265 ? 15.710 -2.284 -30.041 1.00 93.75 265 ALA A CA 1
ATOM 2020 C C . ALA A 1 265 ? 14.800 -3.119 -30.951 1.00 93.75 265 ALA A C 1
ATOM 2022 O O . ALA A 1 265 ? 14.633 -2.783 -32.123 1.00 93.75 265 ALA A O 1
ATOM 2023 N N . ASP A 1 266 ? 14.184 -4.164 -30.398 1.00 91.94 266 ASP A N 1
ATOM 2024 C CA . ASP A 1 266 ? 13.225 -5.023 -31.084 1.00 91.94 266 ASP A CA 1
ATOM 2025 C C . ASP A 1 266 ? 12.265 -5.715 -30.093 1.00 91.94 266 ASP A C 1
ATOM 2027 O O . ASP A 1 266 ? 12.271 -5.435 -28.896 1.00 91.94 266 ASP A O 1
ATOM 2031 N N . ALA A 1 267 ? 11.405 -6.604 -30.600 1.00 88.75 267 ALA A N 1
ATOM 2032 C CA . ALA A 1 267 ? 10.381 -7.299 -29.815 1.00 88.75 267 ALA A CA 1
ATOM 2033 C C . ALA A 1 267 ? 10.925 -8.376 -28.849 1.00 88.75 267 ALA A C 1
ATOM 2035 O O . ALA A 1 267 ? 10.161 -8.923 -28.055 1.00 88.75 267 ALA A O 1
ATOM 2036 N N . GLY A 1 268 ? 12.210 -8.729 -28.928 1.00 91.56 268 GLY A N 1
ATOM 2037 C CA . GLY A 1 268 ? 12.866 -9.637 -27.986 1.00 91.56 268 GLY A CA 1
ATOM 2038 C C . GLY A 1 268 ? 13.402 -8.941 -26.733 1.00 91.56 268 GLY A C 1
ATOM 2039 O O . GLY A 1 268 ? 13.731 -9.626 -25.763 1.00 91.56 268 GLY A O 1
ATOM 2040 N N . ASP A 1 269 ? 13.447 -7.610 -26.737 1.00 95.94 269 ASP A N 1
ATOM 2041 C CA . ASP A 1 269 ? 13.824 -6.781 -25.599 1.00 95.94 269 ASP A CA 1
ATOM 2042 C C . ASP A 1 269 ? 12.565 -6.277 -24.880 1.00 95.94 269 ASP A C 1
ATOM 2044 O O . ASP A 1 269 ? 11.663 -5.710 -25.498 1.00 95.94 269 ASP A O 1
ATOM 2048 N N . ARG A 1 270 ? 12.477 -6.470 -23.562 1.00 95.75 270 ARG A N 1
ATOM 2049 C CA . ARG A 1 270 ? 11.242 -6.201 -22.809 1.00 95.75 270 ARG A CA 1
ATOM 2050 C C . ARG A 1 270 ? 11.485 -5.871 -21.348 1.00 95.75 270 ARG A C 1
ATOM 2052 O O . ARG A 1 270 ? 12.468 -6.304 -20.749 1.00 95.75 270 ARG A O 1
ATOM 2059 N N . LEU A 1 271 ? 10.534 -5.150 -20.766 1.00 97.38 271 LEU A N 1
ATOM 2060 C CA . LEU A 1 271 ? 10.455 -4.893 -19.335 1.00 97.38 271 LEU A CA 1
ATOM 2061 C C . LEU A 1 271 ? 9.139 -5.442 -18.783 1.00 97.38 271 LEU A C 1
ATOM 2063 O O . LEU A 1 271 ? 8.062 -5.073 -19.252 1.00 97.38 271 LEU A O 1
ATOM 2067 N N . HIS A 1 272 ? 9.242 -6.275 -17.749 1.00 97.81 272 HIS A N 1
ATOM 2068 C CA . HIS A 1 272 ? 8.108 -6.743 -16.953 1.00 97.81 272 HIS A CA 1
ATOM 2069 C C . HIS A 1 272 ? 8.124 -6.100 -15.573 1.00 97.81 272 HIS A C 1
ATOM 2071 O O . HIS A 1 272 ? 9.181 -6.008 -14.943 1.00 97.81 272 HIS A O 1
ATOM 2077 N N . LEU A 1 273 ? 6.943 -5.739 -15.070 1.00 97.88 273 LEU A N 1
ATOM 2078 C CA . LEU A 1 273 ? 6.718 -5.680 -13.631 1.00 97.88 273 LEU A CA 1
ATOM 2079 C C . LEU A 1 273 ? 6.239 -7.063 -13.192 1.00 97.88 273 LEU A C 1
ATOM 2081 O O . LEU A 1 273 ? 5.335 -7.636 -13.798 1.00 97.88 273 LEU A O 1
ATOM 2085 N N . GLN A 1 274 ? 6.867 -7.616 -12.167 1.00 97.62 274 GLN A N 1
ATOM 2086 C CA . GLN A 1 274 ? 6.563 -8.950 -11.670 1.00 97.62 274 GLN A CA 1
ATOM 2087 C C . GLN A 1 274 ? 6.241 -8.898 -10.185 1.00 97.62 274 GLN A C 1
ATOM 2089 O O . GLN A 1 274 ? 6.736 -8.028 -9.468 1.00 97.62 274 GLN A O 1
ATOM 2094 N N . ILE A 1 275 ? 5.441 -9.854 -9.730 1.00 96.44 275 ILE A N 1
ATOM 2095 C CA . ILE A 1 275 ? 5.019 -9.990 -8.341 1.00 96.44 275 ILE A CA 1
ATOM 2096 C C 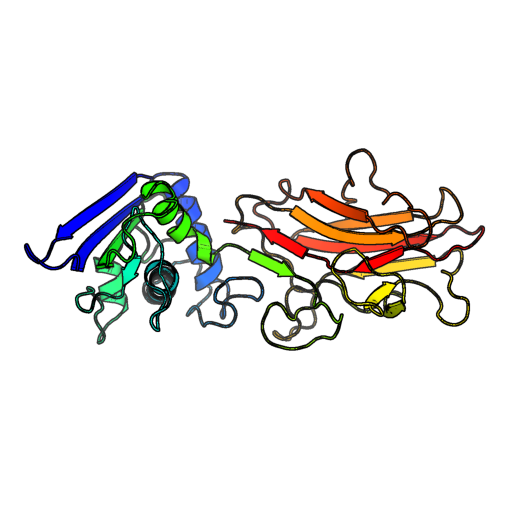. ILE A 1 275 ? 5.312 -11.392 -7.823 1.00 96.44 275 ILE A C 1
ATOM 2098 O O . ILE A 1 275 ? 5.160 -12.372 -8.550 1.00 96.44 275 ILE A O 1
ATOM 2102 N N . ALA A 1 276 ? 5.734 -11.470 -6.570 1.00 94.38 276 ALA A N 1
ATOM 2103 C CA . ALA A 1 276 ? 5.843 -12.702 -5.804 1.00 94.38 276 ALA A CA 1
ATOM 2104 C C . ALA A 1 276 ? 5.115 -12.507 -4.476 1.00 94.38 276 ALA A C 1
ATOM 2106 O O . ALA A 1 276 ? 5.149 -11.413 -3.914 1.00 94.38 276 ALA A O 1
ATOM 2107 N N . HIS A 1 277 ? 4.487 -13.550 -3.951 1.00 92.50 277 HIS A N 1
ATOM 2108 C CA . HIS A 1 277 ? 3.721 -13.469 -2.709 1.00 92.50 277 HIS A CA 1
ATOM 2109 C C . HIS A 1 277 ? 4.191 -14.506 -1.682 1.00 92.50 277 HIS A C 1
ATOM 2111 O O . HIS A 1 277 ? 4.975 -15.416 -1.980 1.00 92.50 277 HIS A O 1
ATOM 2117 N N . ALA A 1 278 ? 3.766 -14.307 -0.438 1.00 87.81 278 ALA A N 1
ATOM 2118 C CA . ALA A 1 278 ? 4.015 -15.219 0.668 1.00 87.81 278 ALA A CA 1
ATOM 2119 C C . ALA A 1 278 ? 3.457 -16.633 0.381 1.00 87.81 278 ALA A C 1
ATOM 2121 O O . ALA A 1 278 ? 2.527 -16.781 -0.413 1.00 87.81 278 ALA A O 1
ATOM 2122 N N . PRO A 1 279 ? 3.996 -17.683 1.033 1.00 85.75 279 PRO A N 1
ATOM 2123 C CA . PRO A 1 279 ? 5.047 -17.641 2.058 1.00 85.75 279 PRO A CA 1
ATOM 2124 C C . PRO A 1 279 ? 6.479 -17.648 1.502 1.00 85.75 279 PRO A C 1
ATOM 2126 O O . PRO A 1 279 ? 7.395 -17.202 2.187 1.00 85.75 279 PRO A O 1
ATOM 2129 N N . ALA A 1 280 ? 6.694 -18.143 0.279 1.00 84.44 280 ALA A N 1
ATOM 2130 C CA . ALA A 1 280 ? 8.039 -18.418 -0.231 1.00 84.44 280 ALA A CA 1
ATOM 2131 C C . ALA A 1 280 ? 8.686 -17.229 -0.959 1.00 84.44 280 ALA A C 1
ATOM 2133 O O . ALA A 1 280 ? 9.908 -17.084 -0.926 1.00 84.44 280 ALA A O 1
ATOM 2134 N N . PHE A 1 281 ? 7.895 -16.367 -1.611 1.00 87.06 281 PHE A N 1
ATOM 2135 C CA . PHE A 1 281 ? 8.393 -15.275 -2.460 1.00 87.06 281 PHE A CA 1
ATOM 2136 C C . PHE A 1 281 ? 9.398 -15.718 -3.546 1.00 87.06 281 PHE A C 1
ATOM 2138 O O . PHE A 1 281 ? 10.272 -14.943 -3.949 1.00 87.06 281 PHE A O 1
ATOM 2145 N N . THR A 1 282 ? 9.310 -16.972 -3.992 1.00 86.75 282 THR A N 1
ATOM 2146 C CA . THR A 1 282 ? 10.209 -17.565 -4.995 1.00 86.75 282 THR A CA 1
ATOM 2147 C C . THR A 1 282 ? 9.642 -17.487 -6.404 1.00 86.75 282 THR A C 1
ATOM 2149 O O . THR A 1 282 ? 10.407 -17.332 -7.357 1.00 86.75 282 THR A O 1
ATOM 2152 N N . ASP A 1 283 ? 8.318 -17.540 -6.529 1.00 91.75 283 ASP A N 1
ATOM 2153 C CA . ASP A 1 283 ? 7.627 -17.620 -7.810 1.00 91.75 283 ASP A CA 1
ATOM 2154 C C . ASP A 1 283 ? 7.184 -16.230 -8.259 1.00 91.75 283 ASP A C 1
ATOM 2156 O O . ASP A 1 283 ? 6.424 -15.543 -7.577 1.00 91.75 283 ASP A O 1
ATOM 2160 N N . TRP A 1 284 ? 7.701 -15.803 -9.411 1.00 95.38 284 TRP A N 1
ATOM 2161 C CA . TRP A 1 284 ? 7.464 -14.473 -9.960 1.00 95.38 284 TRP A CA 1
ATOM 2162 C C . TRP A 1 284 ? 6.495 -14.538 -11.130 1.00 95.38 284 TRP A C 1
ATOM 2164 O O . TRP A 1 284 ? 6.788 -15.156 -12.154 1.00 95.38 284 TRP A O 1
ATOM 2174 N N . THR A 1 285 ? 5.377 -13.835 -10.994 1.00 97.06 285 THR A N 1
ATOM 2175 C CA . THR A 1 285 ? 4.331 -13.742 -12.014 1.00 97.06 285 THR A CA 1
ATOM 2176 C C . THR A 1 285 ? 4.383 -12.383 -12.698 1.00 97.06 285 THR A C 1
ATOM 2178 O O . THR A 1 285 ? 4.555 -11.361 -12.035 1.00 97.06 285 THR A O 1
ATOM 2181 N N . ASN A 1 286 ? 4.235 -12.354 -14.024 1.00 97.50 286 ASN A N 1
ATOM 2182 C CA . ASN A 1 286 ? 4.161 -11.107 -14.784 1.00 97.50 286 ASN A CA 1
ATOM 2183 C C . ASN A 1 286 ? 2.833 -10.394 -14.527 1.00 97.50 286 ASN A C 1
ATOM 2185 O O . ASN A 1 286 ? 1.767 -10.987 -14.683 1.00 97.50 286 ASN A O 1
ATOM 2189 N N . LEU A 1 287 ? 2.908 -9.112 -14.191 1.00 97.56 287 LEU A N 1
ATOM 2190 C CA . LEU A 1 287 ? 1.748 -8.240 -14.095 1.00 97.56 287 LEU A CA 1
ATOM 2191 C C . LEU A 1 287 ? 1.426 -7.629 -15.463 1.00 97.56 287 LEU A C 1
ATOM 2193 O O . LEU A 1 287 ? 2.316 -7.412 -16.286 1.00 97.56 287 LEU A O 1
ATOM 2197 N N . SER A 1 288 ? 0.143 -7.361 -15.706 1.00 95.19 288 SER A N 1
ATOM 2198 C CA . SER A 1 288 ? -0.326 -6.793 -16.971 1.00 95.19 288 SER A CA 1
ATOM 2199 C C . SER A 1 288 ? -0.406 -5.266 -16.921 1.00 95.19 288 SER A C 1
ATOM 2201 O O . SER A 1 288 ? -0.934 -4.693 -15.969 1.00 95.19 288 SER A O 1
ATOM 2203 N N . PHE A 1 289 ? 0.023 -4.617 -18.001 1.00 92.62 289 PHE A N 1
ATOM 2204 C CA . PHE A 1 289 ? -0.195 -3.203 -18.310 1.00 92.62 289 PHE A CA 1
ATOM 2205 C C . PHE A 1 289 ? -1.423 -3.035 -19.226 1.00 92.62 289 PHE A C 1
ATOM 2207 O O . PHE A 1 289 ? -1.372 -2.382 -20.268 1.00 92.62 289 PHE A O 1
ATOM 2214 N N . GLY A 1 290 ? -2.535 -3.690 -18.877 1.00 88.25 290 GLY A N 1
ATOM 2215 C CA . GLY A 1 290 ? -3.755 -3.738 -19.687 1.00 88.25 290 GLY A CA 1
ATOM 2216 C C . GLY A 1 290 ? -3.804 -4.971 -20.592 1.00 88.25 290 GLY A C 1
ATOM 2217 O O . GLY A 1 290 ? -4.094 -6.068 -20.121 1.00 88.25 290 GLY A O 1
ATOM 2218 N N . ALA A 1 291 ? -3.552 -4.797 -21.892 1.00 87.88 291 ALA A N 1
ATOM 2219 C CA . ALA A 1 291 ? -3.611 -5.886 -22.877 1.00 87.88 291 ALA A CA 1
ATOM 2220 C C . ALA A 1 291 ? -2.284 -6.655 -23.047 1.00 87.88 291 ALA A C 1
ATOM 2222 O O . ALA A 1 291 ? -2.241 -7.643 -23.776 1.00 87.88 291 ALA A O 1
ATOM 2223 N N . SER A 1 292 ? -1.203 -6.198 -22.409 1.00 93.31 292 SER A N 1
ATOM 2224 C CA . SER A 1 292 ? 0.146 -6.753 -22.547 1.00 93.31 292 SER A CA 1
ATOM 2225 C C . SER A 1 292 ? 0.835 -6.854 -21.191 1.00 93.31 292 SER A C 1
ATOM 2227 O O . SER A 1 292 ? 0.656 -5.988 -20.339 1.00 93.31 292 SER A O 1
ATOM 2229 N N . VAL A 1 293 ? 1.671 -7.878 -21.015 1.00 95.56 293 VAL A N 1
ATOM 2230 C CA . VAL A 1 293 ? 2.593 -7.990 -19.870 1.00 95.56 293 VAL A CA 1
ATOM 2231 C C . VAL A 1 293 ? 3.896 -7.218 -20.086 1.00 95.56 293 VAL A C 1
ATOM 2233 O O . VAL A 1 293 ? 4.579 -6.883 -19.123 1.00 95.56 293 VAL A O 1
ATOM 2236 N N . ASP A 1 294 ? 4.237 -6.917 -21.341 1.00 95.94 294 ASP A N 1
ATOM 2237 C CA . ASP A 1 294 ? 5.391 -6.094 -21.698 1.00 95.94 294 ASP A CA 1
ATOM 2238 C C . ASP A 1 294 ? 5.032 -4.613 -21.549 1.00 95.94 294 ASP A C 1
ATOM 2240 O O . ASP A 1 294 ? 4.026 -4.154 -22.107 1.00 95.94 294 ASP A O 1
ATOM 2244 N N . LEU A 1 295 ? 5.871 -3.850 -20.841 1.00 96.31 295 LEU A N 1
ATOM 2245 C CA . LEU A 1 295 ? 5.716 -2.401 -20.782 1.00 96.31 295 LEU A CA 1
ATOM 2246 C C . LEU A 1 295 ? 5.938 -1.803 -22.177 1.00 96.31 295 LEU A C 1
ATOM 2248 O O . LEU A 1 295 ? 6.990 -1.991 -22.790 1.00 96.31 295 LEU A O 1
ATOM 2252 N N . SER A 1 296 ? 4.945 -1.070 -22.678 1.00 95.12 296 SER A N 1
ATOM 2253 C CA . SER A 1 296 ? 4.991 -0.514 -24.033 1.00 95.12 296 SER A CA 1
ATOM 2254 C C . SER A 1 296 ? 6.057 0.580 -24.148 1.00 95.12 296 SER A C 1
ATOM 2256 O O . SER A 1 296 ? 6.088 1.461 -23.288 1.00 95.12 296 SER A O 1
ATOM 2258 N N . PRO A 1 297 ? 6.900 0.584 -25.197 1.00 94.81 297 PRO A N 1
ATOM 2259 C CA . PRO A 1 297 ? 7.883 1.640 -25.402 1.00 94.81 297 PRO A CA 1
ATOM 2260 C C . PRO A 1 297 ? 7.209 2.982 -25.713 1.00 94.81 297 PRO A C 1
ATOM 2262 O O . PRO A 1 297 ? 6.089 3.044 -26.219 1.00 94.81 297 PRO A O 1
ATOM 2265 N N . THR A 1 298 ? 7.927 4.068 -25.453 1.00 95.62 298 THR A N 1
ATOM 2266 C CA . THR A 1 298 ? 7.524 5.437 -25.772 1.00 95.62 298 THR A CA 1
ATOM 2267 C C . THR A 1 298 ? 8.569 6.118 -26.656 1.00 95.62 298 THR A C 1
ATOM 2269 O O . THR A 1 298 ? 9.703 5.656 -26.813 1.00 95.62 298 THR A O 1
ATOM 2272 N N . ALA A 1 299 ? 8.195 7.236 -27.280 1.00 92.38 299 ALA A N 1
ATOM 2273 C CA . ALA A 1 299 ? 9.168 8.067 -27.979 1.00 92.38 299 ALA A CA 1
ATOM 2274 C C . ALA A 1 299 ? 10.183 8.670 -26.980 1.00 92.38 299 ALA A C 1
ATOM 2276 O O . ALA A 1 299 ? 9.822 8.926 -25.827 1.00 92.38 299 ALA A O 1
ATOM 2277 N N . PRO A 1 300 ? 11.439 8.940 -27.394 1.00 88.81 300 PRO A N 1
ATOM 2278 C CA . PRO A 1 300 ? 12.458 9.492 -26.506 1.00 88.81 300 PRO A CA 1
ATOM 2279 C C . PRO A 1 300 ? 11.983 10.758 -25.793 1.00 88.81 300 PRO A C 1
ATOM 2281 O O . PRO A 1 300 ? 11.633 11.747 -26.432 1.00 88.81 300 PRO A O 1
ATOM 2284 N N . GLY A 1 301 ? 12.004 10.726 -24.462 1.00 87.88 301 GLY A N 1
ATOM 2285 C CA . GLY A 1 301 ? 11.630 11.858 -23.620 1.00 87.88 301 GLY A CA 1
ATOM 2286 C C . GLY A 1 301 ? 10.131 12.148 -23.546 1.00 87.88 301 GLY A C 1
ATOM 2287 O O . GLY A 1 301 ? 9.731 13.086 -22.858 1.00 87.88 301 GLY A O 1
ATOM 2288 N N . VAL A 1 302 ? 9.303 11.330 -24.202 1.00 94.81 302 VAL A N 1
ATOM 2289 C CA . VAL A 1 302 ? 7.863 11.283 -23.958 1.00 94.81 302 VAL A CA 1
ATOM 2290 C C . VAL A 1 302 ? 7.628 10.344 -22.785 1.00 94.81 302 VAL A C 1
ATOM 2292 O O . VAL A 1 302 ? 7.868 9.134 -22.869 1.00 94.81 302 VAL A O 1
ATOM 2295 N N . TRP A 1 303 ? 7.198 10.936 -21.678 1.00 96.25 303 TRP A N 1
ATOM 2296 C CA . TRP A 1 303 ? 6.879 10.233 -20.446 1.00 96.25 303 TRP A CA 1
ATOM 2297 C C . TRP A 1 303 ? 5.430 9.760 -20.450 1.00 96.25 303 TRP A C 1
ATOM 2299 O O . TRP A 1 303 ? 4.538 10.417 -20.987 1.00 96.25 303 TRP A O 1
ATOM 2309 N N . SER A 1 304 ? 5.199 8.603 -19.853 1.00 96.19 304 SER A N 1
ATOM 2310 C CA . SER A 1 304 ? 3.884 8.007 -19.649 1.00 96.19 304 SER A CA 1
ATOM 2311 C C . SER A 1 304 ? 3.793 7.453 -18.234 1.00 96.19 304 SER A C 1
ATOM 2313 O O . SER A 1 304 ? 4.811 7.174 -17.601 1.00 96.19 304 SER A O 1
ATOM 2315 N N . THR A 1 305 ? 2.572 7.302 -17.739 1.00 95.81 305 THR A N 1
ATOM 2316 C CA . THR A 1 305 ? 2.308 6.712 -16.426 1.00 95.81 305 THR A CA 1
ATOM 2317 C C . THR A 1 305 ? 1.771 5.306 -16.627 1.00 95.81 305 THR A C 1
ATOM 2319 O O . THR A 1 305 ? 0.796 5.105 -17.351 1.00 95.81 305 THR A O 1
ATOM 2322 N N . ALA A 1 306 ? 2.418 4.332 -15.997 1.00 96.25 306 ALA A N 1
ATOM 2323 C CA . ALA A 1 306 ? 1.901 2.982 -15.887 1.00 96.25 306 ALA A CA 1
ATOM 2324 C C . ALA A 1 306 ? 1.068 2.873 -14.609 1.00 96.25 306 ALA A C 1
ATOM 2326 O O . ALA A 1 306 ? 1.511 3.315 -13.551 1.00 96.25 306 ALA A O 1
ATOM 2327 N N . THR A 1 307 ? -0.101 2.243 -14.713 1.00 96.62 307 THR A N 1
ATOM 2328 C CA . THR A 1 307 ? -0.938 1.860 -13.573 1.00 96.62 307 THR A CA 1
ATOM 2329 C C . THR A 1 307 ? -1.214 0.370 -13.667 1.00 96.62 307 THR A C 1
ATOM 2331 O O . THR A 1 307 ? -1.648 -0.118 -14.711 1.00 96.62 307 THR A O 1
ATOM 2334 N N . VAL A 1 308 ? -0.959 -0.351 -12.581 1.00 97.06 308 VAL A N 1
ATOM 2335 C CA . VAL A 1 308 ? -1.091 -1.804 -12.506 1.00 97.06 308 VAL A CA 1
ATOM 2336 C C . VAL A 1 308 ? -2.032 -2.150 -11.363 1.00 97.06 308 VAL A C 1
ATOM 2338 O O . VAL A 1 308 ? -1.769 -1.808 -10.211 1.00 97.06 308 VAL A O 1
ATOM 2341 N N . ASN A 1 309 ? -3.134 -2.824 -11.687 1.00 95.94 309 ASN A N 1
ATOM 2342 C CA . ASN A 1 309 ? -4.077 -3.331 -10.696 1.00 95.94 309 ASN A CA 1
ATOM 2343 C C . ASN A 1 309 ? -3.469 -4.548 -9.981 1.00 95.94 309 ASN A C 1
ATOM 2345 O O . ASN A 1 309 ? -2.933 -5.448 -10.633 1.00 95.94 309 ASN A O 1
ATOM 2349 N N . LEU A 1 310 ? -3.568 -4.570 -8.652 1.00 96.69 310 LEU A N 1
ATOM 2350 C CA . LEU A 1 310 ? -3.075 -5.655 -7.807 1.00 96.69 310 LEU A CA 1
ATOM 2351 C C . LEU A 1 310 ? -4.190 -6.283 -6.956 1.00 96.69 310 LEU A C 1
ATOM 2353 O O . LEU A 1 310 ? -3.890 -7.060 -6.056 1.00 96.69 310 LEU A O 1
ATOM 2357 N N . SER A 1 311 ? -5.465 -5.969 -7.213 1.00 95.50 311 SER A N 1
ATOM 2358 C CA . SER A 1 311 ? -6.608 -6.370 -6.379 1.00 95.50 311 SER A CA 1
ATOM 2359 C C . SER A 1 311 ? -6.731 -7.897 -6.231 1.00 95.50 311 SER A C 1
ATOM 2361 O O . SER A 1 311 ? -7.288 -8.380 -5.253 1.00 95.50 311 SER A O 1
ATOM 2363 N N . GLY A 1 312 ? -6.165 -8.674 -7.165 1.00 95.31 312 GLY A N 1
ATOM 2364 C CA . GLY A 1 312 ? -6.061 -10.137 -7.064 1.00 95.31 312 GLY A CA 1
ATOM 2365 C C . GLY A 1 312 ? -5.111 -10.653 -5.972 1.00 95.31 312 GLY A C 1
ATOM 2366 O O . GLY A 1 312 ? -5.074 -11.856 -5.748 1.00 95.31 312 GLY A O 1
ATOM 2367 N N . TYR A 1 313 ? -4.365 -9.765 -5.312 1.00 95.31 313 TYR A N 1
ATOM 2368 C CA . TYR A 1 313 ? -3.416 -10.065 -4.234 1.00 95.31 313 TYR A CA 1
ATOM 2369 C C . TYR A 1 313 ? -3.822 -9.418 -2.895 1.00 95.31 313 TYR A C 1
ATOM 2371 O O . TYR A 1 313 ? -3.005 -9.307 -1.980 1.00 95.31 313 TYR A O 1
ATOM 2379 N N . LEU A 1 314 ? -5.070 -8.947 -2.768 1.00 95.06 314 LEU A N 1
ATOM 2380 C CA . LEU A 1 314 ? -5.622 -8.527 -1.476 1.00 95.06 314 LEU A CA 1
ATOM 2381 C C . LEU A 1 314 ? -5.618 -9.710 -0.501 1.00 95.06 314 LEU A C 1
ATOM 2383 O O . LEU A 1 314 ? -5.943 -10.831 -0.886 1.00 95.06 314 LEU A O 1
ATOM 2387 N N . GLY A 1 315 ? -5.264 -9.464 0.761 1.00 91.88 315 GLY A N 1
ATOM 2388 C CA . GLY A 1 315 ? -5.112 -10.543 1.744 1.00 91.88 315 GLY A CA 1
ATOM 2389 C C . GLY A 1 315 ? -3.728 -11.203 1.764 1.00 91.88 315 GLY A C 1
ATOM 2390 O O . GLY A 1 315 ? -3.474 -12.016 2.649 1.00 91.88 315 GLY A O 1
ATOM 2391 N N . ASP A 1 316 ? -2.822 -10.844 0.851 1.00 92.69 316 ASP A N 1
ATOM 2392 C CA . ASP A 1 316 ? -1.469 -11.403 0.792 1.00 92.69 316 ASP A CA 1
ATOM 2393 C C . ASP A 1 316 ? -0.385 -10.409 1.217 1.00 92.69 316 ASP A C 1
ATOM 2395 O O . ASP A 1 316 ? -0.551 -9.191 1.234 1.00 92.69 316 ASP A O 1
ATOM 2399 N N . ARG A 1 317 ? 0.797 -10.955 1.507 1.00 91.12 317 ARG A N 1
ATOM 2400 C CA . ARG A 1 317 ? 2.048 -10.192 1.547 1.00 91.12 317 ARG A CA 1
ATOM 2401 C C . ARG A 1 317 ? 2.773 -10.371 0.222 1.00 91.12 317 ARG A C 1
ATOM 2403 O O . ARG A 1 317 ? 2.989 -11.508 -0.198 1.00 91.12 317 ARG A O 1
ATOM 2410 N N . VAL A 1 318 ? 3.200 -9.280 -0.409 1.00 92.44 318 VAL A N 1
ATOM 2411 C CA . VAL A 1 318 ? 3.752 -9.296 -1.771 1.00 92.44 318 VAL A CA 1
ATOM 2412 C C . VAL A 1 318 ? 5.086 -8.567 -1.897 1.00 92.44 318 VAL A C 1
ATOM 2414 O O . VAL A 1 318 ? 5.399 -7.636 -1.162 1.00 92.44 318 VAL A O 1
ATOM 2417 N N . ARG A 1 319 ? 5.890 -8.970 -2.875 1.00 91.00 319 ARG A N 1
ATOM 2418 C CA . ARG A 1 319 ? 7.082 -8.262 -3.347 1.00 91.00 319 ARG A CA 1
ATOM 2419 C C . ARG A 1 319 ? 6.914 -7.980 -4.824 1.00 91.00 319 ARG A C 1
ATOM 2421 O O . ARG A 1 319 ? 6.421 -8.831 -5.559 1.00 91.00 319 ARG A O 1
ATOM 2428 N N . LEU A 1 320 ? 7.376 -6.820 -5.262 1.00 94.50 320 LEU A N 1
ATOM 2429 C CA . LEU A 1 320 ? 7.396 -6.458 -6.670 1.00 94.50 320 LEU A CA 1
ATOM 2430 C C . LEU A 1 320 ? 8.843 -6.461 -7.170 1.00 94.50 320 LEU A C 1
ATOM 2432 O O . LEU A 1 320 ? 9.788 -6.302 -6.395 1.00 94.50 320 LEU A O 1
ATOM 2436 N N . ARG A 1 321 ? 9.037 -6.666 -8.469 1.00 94.31 321 ARG A N 1
ATOM 2437 C CA . ARG A 1 321 ? 10.328 -6.440 -9.120 1.00 94.31 321 ARG A CA 1
ATOM 2438 C C . ARG A 1 321 ? 10.144 -5.945 -10.539 1.00 94.31 321 ARG A C 1
ATOM 2440 O O . ARG A 1 321 ? 9.223 -6.366 -11.234 1.00 94.31 321 ARG A O 1
ATOM 2447 N N . LEU A 1 322 ? 11.065 -5.104 -10.976 1.00 97.06 322 LEU A N 1
ATOM 2448 C CA . LEU A 1 322 ? 11.262 -4.802 -12.385 1.00 97.06 322 LEU A CA 1
ATOM 2449 C C . LEU A 1 322 ? 12.235 -5.830 -12.950 1.00 97.06 322 LEU A C 1
ATOM 2451 O O . LEU A 1 322 ? 13.267 -6.090 -12.336 1.00 97.06 322 LEU A O 1
ATOM 2455 N N . ASN A 1 323 ? 11.912 -6.416 -14.099 1.00 97.44 323 ASN A N 1
ATOM 2456 C CA . ASN A 1 323 ? 12.770 -7.376 -14.783 1.00 97.44 323 ASN A CA 1
ATOM 2457 C C . ASN A 1 323 ? 12.906 -6.993 -16.257 1.00 97.44 323 ASN A C 1
ATOM 2459 O O . ASN A 1 323 ? 11.999 -7.228 -17.058 1.00 97.44 323 ASN A O 1
ATOM 2463 N N . PHE A 1 324 ? 14.035 -6.378 -16.596 1.00 97.44 324 PHE A N 1
ATOM 2464 C CA . PHE A 1 324 ? 14.404 -6.075 -17.970 1.00 97.44 324 PHE A CA 1
ATOM 2465 C C . PHE A 1 324 ? 15.167 -7.258 -18.567 1.00 97.44 324 PHE A C 1
ATOM 2467 O O . PHE A 1 324 ? 16.074 -7.803 -17.941 1.00 97.44 324 PHE A O 1
ATOM 2474 N N . THR A 1 325 ? 14.807 -7.666 -19.778 1.00 96.69 325 THR A N 1
ATOM 2475 C CA . THR A 1 325 ? 15.501 -8.713 -20.532 1.00 96.69 325 THR A CA 1
ATOM 2476 C C . THR A 1 325 ? 15.805 -8.195 -21.925 1.00 96.69 325 THR A C 1
ATOM 2478 O O . THR A 1 325 ? 14.909 -7.662 -22.574 1.00 96.69 325 THR A O 1
ATOM 2481 N N . SER A 1 326 ? 17.041 -8.387 -22.379 1.00 95.44 326 SER A N 1
ATOM 2482 C CA . SER A 1 326 ? 17.462 -8.121 -23.749 1.00 95.44 326 SER A CA 1
ATOM 2483 C C . SER A 1 326 ? 17.963 -9.387 -24.442 1.00 95.44 326 SER A C 1
ATOM 2485 O O . SER A 1 326 ? 18.623 -10.223 -23.821 1.00 95.44 326 SER A O 1
ATOM 2487 N N . ASN A 1 327 ? 17.647 -9.524 -25.730 1.00 92.00 327 ASN A N 1
ATOM 2488 C CA . ASN A 1 327 ? 18.108 -10.605 -26.595 1.00 92.00 327 ASN A CA 1
ATOM 2489 C C . ASN A 1 327 ? 19.529 -10.322 -27.147 1.00 92.00 327 ASN A C 1
ATOM 2491 O O . ASN A 1 327 ? 20.208 -9.380 -26.748 1.00 92.00 327 ASN A O 1
ATOM 2495 N N . ALA A 1 328 ? 20.024 -11.146 -28.074 1.00 83.50 328 ALA A N 1
ATOM 2496 C CA . ALA A 1 328 ? 21.378 -10.998 -28.617 1.00 83.50 328 ALA A CA 1
ATOM 2497 C C . ALA A 1 328 ? 21.553 -9.875 -29.672 1.00 83.50 328 ALA A C 1
ATOM 2499 O O . ALA A 1 328 ? 22.672 -9.684 -30.158 1.00 83.50 328 ALA A O 1
ATOM 2500 N N . ALA A 1 329 ? 20.506 -9.132 -30.047 1.00 84.44 329 ALA A N 1
ATOM 2501 C CA . ALA A 1 329 ? 20.501 -8.241 -31.205 1.00 84.44 329 ALA A CA 1
ATOM 2502 C C . ALA A 1 329 ? 20.118 -6.795 -30.852 1.00 84.44 329 ALA A C 1
ATOM 2504 O O . ALA A 1 329 ? 19.090 -6.527 -30.253 1.00 84.44 329 ALA A O 1
ATOM 2505 N N . GLY A 1 330 ? 20.935 -5.841 -31.313 1.00 84.88 330 GLY A N 1
ATOM 2506 C CA . GLY A 1 330 ? 20.659 -4.412 -31.141 1.00 84.88 330 GLY A CA 1
ATOM 2507 C C . GLY A 1 330 ? 20.727 -3.920 -29.690 1.00 84.88 330 GLY A C 1
ATOM 2508 O O . GLY A 1 330 ? 20.804 -4.688 -28.744 1.00 84.88 330 GLY A O 1
ATOM 2509 N N . SER A 1 331 ? 20.751 -2.599 -29.521 1.00 89.00 331 SER A N 1
ATOM 2510 C CA . SER A 1 331 ? 20.618 -1.971 -28.207 1.00 89.00 331 SER A CA 1
ATOM 2511 C C . SER A 1 331 ? 19.991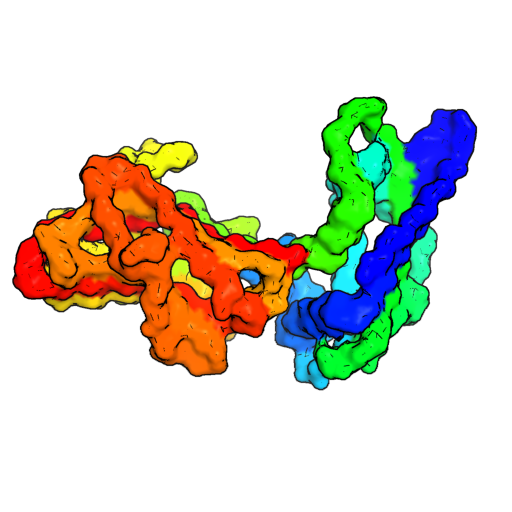 -0.591 -28.325 1.00 89.00 331 SER A C 1
ATOM 2513 O O . SER A 1 331 ? 20.253 0.163 -29.273 1.00 89.00 331 SER A O 1
ATOM 2515 N N . ALA A 1 332 ? 19.181 -0.245 -27.332 1.00 92.50 332 ALA A N 1
ATOM 2516 C CA . ALA A 1 332 ? 18.518 1.043 -27.208 1.00 92.50 332 ALA A CA 1
ATOM 2517 C C . ALA A 1 332 ? 18.774 1.644 -25.818 1.00 92.50 332 ALA A C 1
ATOM 2519 O O . ALA A 1 332 ? 19.577 1.141 -25.030 1.00 92.50 332 ALA A O 1
ATOM 2520 N N . ARG A 1 333 ? 18.112 2.764 -25.521 1.00 92.88 333 ARG A N 1
ATOM 2521 C CA . ARG A 1 333 ? 18.257 3.455 -24.232 1.00 92.88 333 ARG A CA 1
ATOM 2522 C C . ARG A 1 333 ? 17.656 2.674 -23.064 1.00 92.88 333 ARG A C 1
ATOM 2524 O O . ARG A 1 333 ? 18.006 2.963 -21.931 1.00 92.88 333 ARG A O 1
ATOM 2531 N N . GLY A 1 334 ? 16.790 1.693 -23.313 1.00 94.75 334 GLY A N 1
ATOM 2532 C CA . GLY A 1 334 ? 16.073 0.982 -22.255 1.00 94.75 334 GLY A CA 1
ATOM 2533 C C . GLY A 1 334 ? 14.990 1.859 -21.641 1.00 94.75 334 GLY A C 1
ATOM 2534 O O . GLY A 1 334 ? 14.497 2.780 -22.293 1.00 94.75 334 GLY A O 1
ATOM 2535 N N . PHE A 1 335 ? 14.624 1.569 -20.396 1.00 96.44 335 PHE A N 1
ATOM 2536 C CA . PHE A 1 335 ? 13.556 2.262 -19.678 1.00 96.44 335 PHE A CA 1
ATOM 2537 C C . PHE A 1 335 ? 14.116 3.101 -18.532 1.00 96.44 335 PHE A C 1
ATOM 2539 O O . PHE A 1 335 ? 14.829 2.584 -17.675 1.00 96.44 335 PHE A O 1
ATOM 2546 N N . TYR A 1 336 ? 13.752 4.379 -18.504 1.00 96.25 336 TYR A N 1
ATOM 2547 C CA . TYR A 1 336 ? 13.917 5.250 -17.346 1.00 96.25 336 TYR A CA 1
ATOM 2548 C C . TYR A 1 336 ? 12.625 5.235 -16.542 1.00 96.25 336 TYR A C 1
ATOM 2550 O O . TYR A 1 336 ? 11.554 5.458 -17.107 1.00 96.25 336 TYR A O 1
ATOM 2558 N N . ILE A 1 337 ? 12.726 4.967 -15.243 1.00 95.50 337 ILE A N 1
ATOM 2559 C CA . ILE A 1 337 ? 11.576 4.801 -14.348 1.00 95.50 337 ILE A CA 1
ATOM 2560 C C . ILE A 1 337 ? 11.747 5.706 -13.136 1.00 95.50 337 ILE A C 1
ATOM 2562 O O . ILE A 1 337 ? 12.851 5.860 -12.616 1.00 95.50 337 ILE A O 1
ATOM 2566 N N . ARG A 1 338 ? 10.657 6.309 -12.672 1.00 93.38 338 ARG A N 1
ATOM 2567 C CA . ARG A 1 338 ? 10.620 7.072 -11.421 1.00 93.38 338 ARG A CA 1
ATOM 2568 C C . ARG A 1 338 ? 9.196 7.188 -10.898 1.00 93.38 338 ARG A C 1
ATOM 2570 O O . ARG A 1 338 ? 8.250 6.771 -11.561 1.00 93.38 338 ARG A O 1
ATOM 2577 N N . ASP A 1 339 ? 9.069 7.797 -9.726 1.00 91.69 339 ASP A N 1
ATOM 2578 C CA . ASP A 1 339 ? 7.796 8.065 -9.061 1.00 91.69 339 ASP A CA 1
ATOM 2579 C C . ASP A 1 339 ? 6.982 6.779 -8.846 1.00 91.69 339 ASP A C 1
ATOM 2581 O O . ASP A 1 339 ? 5.766 6.775 -9.012 1.00 91.69 339 ASP A O 1
ATOM 2585 N N . PHE A 1 340 ? 7.653 5.665 -8.520 1.00 92.56 340 PHE A N 1
ATOM 2586 C CA . PHE A 1 340 ? 6.927 4.455 -8.148 1.00 92.56 340 PHE A CA 1
ATOM 2587 C C . PHE A 1 340 ? 6.098 4.710 -6.892 1.00 92.56 340 PHE A C 1
ATOM 2589 O O . PHE A 1 340 ? 6.624 5.207 -5.897 1.00 92.56 340 PHE A O 1
ATOM 2596 N N . ALA A 1 341 ? 4.836 4.310 -6.914 1.00 91.38 341 ALA A N 1
ATOM 2597 C CA . ALA A 1 341 ? 3.973 4.325 -5.752 1.00 91.38 341 ALA A CA 1
ATOM 2598 C C . ALA A 1 341 ? 3.124 3.054 -5.698 1.00 91.38 341 ALA A C 1
ATOM 2600 O O . ALA A 1 341 ? 2.570 2.633 -6.711 1.00 91.38 341 ALA A O 1
ATOM 2601 N N . LEU A 1 342 ? 3.009 2.454 -4.518 1.00 93.00 342 LEU A N 1
ATOM 2602 C CA . LEU A 1 342 ? 2.008 1.442 -4.205 1.00 93.00 342 LEU A CA 1
ATOM 2603 C C . LEU A 1 342 ? 0.949 2.084 -3.317 1.00 93.00 342 LEU A C 1
ATOM 2605 O O . LEU A 1 342 ? 1.295 2.666 -2.292 1.00 93.00 342 LEU A O 1
ATOM 2609 N N . HIS A 1 343 ? -0.311 1.936 -3.699 1.00 93.88 343 HIS A N 1
ATOM 2610 C CA . HIS A 1 343 ? -1.462 2.447 -2.973 1.00 93.88 343 HIS A CA 1
ATOM 2611 C C . HIS A 1 343 ? -2.332 1.275 -2.543 1.00 93.88 343 HIS A C 1
ATOM 2613 O O . HIS A 1 343 ? -2.673 0.432 -3.372 1.00 93.88 343 HIS A O 1
ATOM 2619 N N . ALA A 1 344 ? -2.672 1.222 -1.263 1.00 93.81 344 ALA A N 1
ATOM 2620 C CA . ALA A 1 344 ? -3.449 0.157 -0.642 1.00 93.81 344 ALA A CA 1
ATOM 2621 C C . ALA A 1 344 ? -4.382 0.743 0.443 1.00 93.81 344 ALA A C 1
ATOM 2623 O O . ALA A 1 344 ? -4.118 0.603 1.642 1.00 93.81 344 ALA A O 1
ATOM 2624 N N . PRO A 1 345 ? -5.453 1.463 0.055 1.00 93.38 345 PRO A N 1
ATOM 2625 C CA . PRO A 1 345 ? -6.456 1.954 1.002 1.00 93.38 345 PRO A CA 1
ATOM 2626 C C . PRO A 1 345 ? -7.168 0.801 1.727 1.00 93.38 345 PRO A C 1
ATOM 2628 O O . PRO A 1 345 ? -7.337 -0.276 1.156 1.00 93.38 345 PRO A O 1
ATOM 2631 N N . SER A 1 346 ? -7.598 1.036 2.973 1.00 90.75 346 SER A N 1
ATOM 2632 C CA . SER A 1 346 ? -8.314 0.064 3.825 1.00 90.75 346 SER A CA 1
ATOM 2633 C C . SER A 1 346 ? -9.811 0.310 3.866 1.00 90.75 346 SER A C 1
ATOM 2635 O O . SER A 1 346 ? -10.218 1.481 4.047 1.00 90.75 346 SER A O 1
#

Secondary structure (DSSP, 8-state):
-EEEE--EE--SS--EEEEEEEEEE-THHHHHHHHHHHHHHTT-SBPPTTBTTTT-B-----SSSB-HHHHHHHHHHHHHHHH-TTTS---EETTEEEE--TT-S--TT-HHHHHHHHEES-TTB-TT----EEEEEEEEEE---SS-----HHHHHHHHHHHTT-EEEEB-TTSS--SSTT-B-SB-S-TTEEEEEES---TTSPSSEEEEEESBTTTTBPPTT-EEEEEB-S-SSS-SSS-PPEE-TT-SS-EEEEEEEEE-SSTT-EEEEEEEETTT----EEPPSSS-SSPPP--TT--EEEEEE-GGGTTSEEEEEEEEE--SS----EEEEEEEEEEE--

Solvent-accessible surface area (backbone atoms only — not comparable to full-atom values): 18298 Å² total; per-residue (Å²): 110,49,73,49,71,56,78,47,71,61,62,97,85,49,71,43,27,36,34,41,40,37,40,41,25,44,59,73,57,18,32,50,52,49,34,44,50,32,61,46,19,26,67,28,62,36,36,55,68,39,32,76,60,43,71,39,72,18,71,34,78,63,80,70,51,29,39,37,64,24,49,33,43,51,51,60,50,45,44,45,56,39,23,25,84,88,87,51,89,24,42,55,38,56,61,28,33,28,33,81,41,94,80,51,68,69,31,91,92,45,52,38,64,19,39,61,72,36,34,40,63,49,68,76,30,39,70,82,47,73,54,48,26,36,41,50,47,63,32,25,31,39,59,87,57,99,78,76,94,60,58,61,34,65,57,48,60,58,45,47,80,32,48,64,48,19,34,44,47,40,31,24,85,67,75,52,88,48,76,71,86,63,21,43,50,45,58,51,79,33,51,63,30,39,78,46,79,37,74,67,48,50,92,94,52,65,70,67,30,52,29,40,32,49,53,36,86,92,75,60,25,30,64,54,62,35,77,33,44,28,44,36,35,51,54,89,85,70,84,60,102,62,77,40,53,49,73,27,61,41,30,77,46,37,37,37,37,30,39,34,30,24,36,58,60,48,94,68,32,45,38,30,47,28,39,20,42,66,93,76,56,77,64,74,44,78,41,50,64,78,97,37,49,55,61,79,67,40,56,92,72,43,59,46,75,50,64,33,82,43,60,93,47,56,65,35,38,34,40,44,30,44,40,37,38,34,37,87,64,66,63,28,60,28,52,40,36,39,67,40,31,39,44,21,49,62